Protein AF-A0A966V503-F1 (afdb_monomer)

Solvent-accessible surface area (backbone atoms only — not comparable to full-atom values): 12605 Å² total; per-residue (Å²): 132,83,76,33,37,34,38,37,35,73,57,59,78,56,79,38,62,68,48,94,56,46,32,39,33,16,57,47,32,61,77,52,94,54,28,43,50,24,79,56,56,31,46,65,47,45,53,54,46,38,50,76,70,71,48,71,89,61,42,32,42,35,40,45,44,29,41,63,49,48,72,76,61,47,72,40,58,46,86,75,55,90,48,59,33,38,34,34,35,55,56,73,82,60,76,80,61,24,65,60,46,48,44,55,46,45,76,76,40,63,50,70,28,38,34,33,41,25,45,69,88,48,45,73,58,50,47,76,68,41,97,45,58,64,47,67,50,77,59,77,75,48,52,57,46,70,32,80,50,46,96,77,36,44,87,30,42,34,32,81,56,83,65,52,91,93,31,61,70,53,35,54,51,53,51,51,52,60,72,65,60,84,56,58,71,46,79,44,73,67,94,44,67,58,57,42,12,51,54,32,11,44,28,52,34,60,56,83,76,62,68,96,78,35,58,51,70,66,65,53,32,30,50,42,0,66,23,86

Foldseek 3Di:
DDAAEEEEDADEDDPQQDDVRYAYEYCRYDDDDSYFHFNALEPVSVVVRCVVVVHDLHAEYEYEEFLVCCVVHNRDDLVPRPHAYEYEHEDQQDDPPRLVSVLVSCVHHPHQEYEYAWCPVCQVVSVVRHPHHYYYDHPPSTNQDEAAADPDADAFEEEEDDPDPVNVVVVVVLVVCVVVPPTHYYYYYDPDSNVLLVNLSRHAAYDDDDDPPIRDPSVVNSVRSVHD

Mean predicted aligned error: 5.18 Å

Secondary structure (DSSP, 8-state):
-PPPEEEE-SSSP-GGG--TTEEEEETTPPSBTTEEE-SS-BHHHHHHHHHHTT-----EEEEEE-HHHHHHS--B-GGG--S-EEEEE---SSSS-HHHHHHHHHHHS--SEEEESS-GGGHHHHHHH-SS-EEE--STTS-PPP-PPPSS-EEEEEEES---TT-HHHHHHHHHHHHH-SS-EEEE--SSHHHHHHHHHTEEEE----STT---HHHHHHHHTT--

Sequence (228 aa):
MSAQAVLFHYGSFQPLWQQPGLIQCGPRLVAGEGSVPVAACTVEAIQQALIRQGHSAATVLIHYTDPFLIRAAPLRGLNRWRGPRLLVCGDLHHGPAPIDTLQAYLGQEFHDAVLLAFNPMLLGEVQRRLAVPVHCHPPGFFRYPRCQRQQQPARRLVHVGSLGPHHPGRRALVEALQQRGRIPFLHCTTESPEQAAEVYAANALVLNIPLNNDLNHRFYEAMAAGAP

Radius of gyration: 19.45 Å; Cα contacts (8 Å, |Δi|>4): 432; chains: 1; bounding box: 54×35×52 Å

Structure (mmCIF, N/CA/C/O backbone):
data_AF-A0A966V503-F1
#
_entry.id   AF-A0A966V503-F1
#
loop_
_atom_site.group_PDB
_atom_site.id
_atom_site.type_symbol
_atom_site.label_atom_id
_atom_site.label_alt_id
_atom_site.label_comp_id
_atom_site.label_asym_id
_atom_site.label_entity_id
_atom_site.label_seq_id
_atom_site.pdbx_PDB_ins_code
_atom_site.Cartn_x
_atom_site.Cartn_y
_atom_site.Cartn_z
_atom_site.occupancy
_atom_site.B_iso_or_equiv
_atom_site.auth_seq_id
_atom_site.auth_comp_id
_atom_site.auth_asym_id
_atom_site.auth_atom_id
_atom_site.pdbx_PDB_model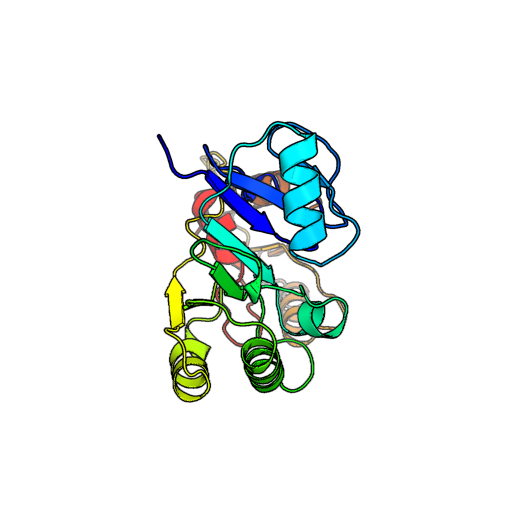_num
ATOM 1 N N . MET A 1 1 ? 29.392 -7.856 -0.154 1.00 50.03 1 MET A N 1
ATOM 2 C CA . MET A 1 1 ? 28.623 -6.681 -0.621 1.00 50.03 1 MET A CA 1
ATOM 3 C C . MET A 1 1 ? 27.178 -6.902 -0.212 1.00 50.03 1 MET A C 1
ATOM 5 O O . MET A 1 1 ? 26.668 -7.974 -0.516 1.00 50.03 1 MET A O 1
ATOM 9 N N . SER A 1 2 ? 26.545 -5.990 0.533 1.00 58.75 2 SER A N 1
ATOM 10 C CA . SER A 1 2 ? 25.111 -6.134 0.818 1.00 58.75 2 SER A CA 1
ATOM 11 C C . SER A 1 2 ? 24.329 -5.873 -0.466 1.00 58.75 2 SER A C 1
ATOM 13 O O . SER A 1 2 ? 24.639 -4.935 -1.199 1.00 58.75 2 SER A O 1
ATOM 15 N N . ALA A 1 3 ? 23.346 -6.719 -0.763 1.00 63.62 3 ALA A N 1
ATOM 16 C CA . ALA A 1 3 ? 22.428 -6.484 -1.869 1.00 63.62 3 ALA A CA 1
ATOM 17 C C . ALA A 1 3 ? 21.723 -5.133 -1.667 1.00 63.62 3 ALA A C 1
ATOM 19 O O . ALA A 1 3 ? 21.229 -4.855 -0.574 1.00 63.62 3 ALA A O 1
ATOM 20 N N . GLN A 1 4 ? 21.700 -4.301 -2.706 1.00 86.12 4 GLN A N 1
ATOM 21 C CA . GLN A 1 4 ? 20.973 -3.036 -2.704 1.00 86.12 4 GLN A CA 1
ATOM 22 C C . GLN A 1 4 ? 19.619 -3.261 -3.375 1.00 86.12 4 GLN A C 1
ATOM 24 O O . GLN A 1 4 ? 19.557 -3.688 -4.533 1.00 86.12 4 GLN A O 1
ATOM 29 N N . ALA A 1 5 ? 18.544 -3.012 -2.632 1.00 91.50 5 ALA A N 1
ATOM 30 C CA . ALA A 1 5 ? 17.181 -3.145 -3.123 1.00 91.50 5 ALA A CA 1
ATOM 31 C C . ALA A 1 5 ? 16.661 -1.786 -3.597 1.00 91.50 5 ALA A C 1
ATOM 33 O O . ALA A 1 5 ? 16.944 -0.751 -2.993 1.00 91.50 5 ALA A O 1
ATOM 34 N N . VAL A 1 6 ? 15.881 -1.793 -4.674 1.00 94.06 6 VAL A N 1
ATOM 35 C CA . VAL A 1 6 ? 15.206 -0.607 -5.207 1.00 94.06 6 VAL A CA 1
ATOM 36 C C . VAL A 1 6 ? 13.710 -0.793 -5.057 1.00 94.06 6 VAL A C 1
ATOM 38 O O . VAL A 1 6 ? 13.152 -1.738 -5.601 1.00 94.06 6 VAL A O 1
ATOM 41 N N . LEU A 1 7 ? 13.060 0.116 -4.342 1.00 94.00 7 LEU A N 1
ATOM 42 C CA . LEU A 1 7 ? 11.616 0.189 -4.196 1.00 94.00 7 LEU A CA 1
ATOM 43 C C . LEU A 1 7 ? 11.053 1.226 -5.163 1.00 94.00 7 LEU A C 1
ATOM 45 O O . LEU A 1 7 ? 11.186 2.422 -4.926 1.00 94.00 7 LEU A O 1
ATOM 49 N N . PHE A 1 8 ? 10.401 0.779 -6.231 1.00 95.12 8 PHE A N 1
ATOM 50 C CA . PHE A 1 8 ? 9.648 1.657 -7.118 1.00 95.12 8 PHE A CA 1
ATOM 51 C C . PHE A 1 8 ? 8.204 1.823 -6.637 1.00 95.12 8 PHE A C 1
ATOM 53 O O . PHE A 1 8 ? 7.514 0.826 -6.406 1.00 95.12 8 PHE A O 1
ATOM 60 N N . HIS A 1 9 ? 7.738 3.067 -6.525 1.00 93.50 9 HIS A N 1
ATOM 61 C CA . HIS A 1 9 ? 6.370 3.394 -6.128 1.00 93.50 9 HIS A CA 1
ATOM 62 C C . HIS A 1 9 ? 5.898 4.757 -6.640 1.00 93.50 9 HIS A C 1
ATOM 64 O O . HIS A 1 9 ? 6.683 5.587 -7.080 1.00 93.50 9 HIS A O 1
ATOM 70 N N . TYR A 1 10 ? 4.591 5.009 -6.535 1.00 90.94 10 TYR A N 1
ATOM 71 C CA . TYR A 1 10 ? 3.930 6.170 -7.149 1.00 90.94 10 TYR A CA 1
ATOM 72 C C . TYR A 1 10 ? 3.605 7.301 -6.164 1.00 90.94 10 TYR A C 1
ATOM 74 O O . TYR A 1 10 ? 3.254 8.405 -6.579 1.00 90.94 10 TYR A O 1
ATOM 82 N N . GLY A 1 11 ? 3.690 7.025 -4.860 1.00 83.44 11 GLY A N 1
ATOM 83 C CA . GLY A 1 11 ? 3.477 8.011 -3.800 1.00 83.44 11 GLY A CA 1
ATOM 84 C C . GLY A 1 11 ? 4.617 9.024 -3.662 1.00 83.44 11 GLY A C 1
ATOM 85 O O . GLY A 1 11 ? 5.680 8.877 -4.264 1.00 83.44 11 GLY A O 1
ATOM 86 N N . SER A 1 12 ? 4.396 10.042 -2.828 1.00 77.19 12 SER A N 1
ATOM 87 C CA . SER A 1 12 ? 5.487 10.863 -2.293 1.00 77.19 12 SER A CA 1
ATOM 88 C C . SER A 1 12 ? 6.434 10.004 -1.459 1.00 77.19 12 SER A C 1
ATOM 90 O O . SER A 1 12 ? 6.073 8.892 -1.068 1.00 77.19 12 SER A O 1
ATOM 92 N N . PHE A 1 13 ? 7.612 10.540 -1.145 1.00 69.81 13 PHE A N 1
ATOM 93 C CA . PHE A 1 13 ? 8.562 9.883 -0.253 1.00 69.81 13 PHE A CA 1
ATOM 94 C C . PHE A 1 13 ? 7.871 9.439 1.040 1.00 69.81 13 PHE A C 1
ATOM 96 O O . PHE A 1 13 ? 7.182 10.241 1.674 1.00 69.81 13 PHE A O 1
ATOM 103 N N . GLN A 1 14 ? 8.023 8.163 1.396 1.00 71.50 14 GLN A N 1
ATOM 104 C CA . GLN A 1 14 ? 7.408 7.586 2.588 1.00 71.50 14 GLN A CA 1
ATOM 105 C C . GLN A 1 14 ? 8.505 7.283 3.615 1.00 71.50 14 GLN A C 1
ATOM 107 O O . GLN A 1 14 ? 9.260 6.320 3.439 1.00 71.50 14 GLN A O 1
ATOM 112 N N . PRO A 1 15 ? 8.600 8.055 4.716 1.00 64.75 15 PRO A N 1
ATOM 113 C CA . PRO A 1 15 ? 9.535 7.767 5.807 1.00 64.75 15 PRO A CA 1
ATOM 114 C C . PRO A 1 15 ? 9.356 6.355 6.376 1.00 64.75 15 PRO A C 1
ATOM 116 O O . PRO A 1 15 ? 10.327 5.699 6.749 1.00 64.75 15 PRO A O 1
ATOM 119 N N . LEU A 1 16 ? 8.118 5.848 6.345 1.00 69.56 16 LEU A N 1
ATOM 120 C CA . LEU A 1 16 ? 7.766 4.490 6.757 1.00 69.56 16 LEU A CA 1
ATOM 121 C C . LEU A 1 16 ? 8.517 3.408 5.973 1.00 69.56 16 LEU A C 1
ATOM 123 O O . LEU A 1 16 ? 8.562 2.268 6.419 1.00 69.56 16 LEU A O 1
ATOM 127 N N . TRP A 1 17 ? 9.051 3.710 4.791 1.00 76.56 17 TRP A N 1
ATOM 128 C CA . TRP A 1 17 ? 9.672 2.717 3.912 1.00 76.56 17 TRP A CA 1
ATOM 129 C C . TRP A 1 17 ? 11.194 2.778 3.967 1.00 76.56 17 TRP A C 1
ATOM 131 O O . TRP A 1 17 ? 11.858 2.062 3.231 1.00 76.56 17 TRP A O 1
ATOM 141 N N . GLN A 1 18 ? 11.774 3.622 4.823 1.00 77.88 18 GLN A N 1
ATOM 142 C CA . GLN A 1 18 ? 13.222 3.699 4.963 1.00 77.88 18 GLN A CA 1
ATOM 143 C C . GLN A 1 18 ? 13.777 2.470 5.682 1.00 77.88 18 GLN A C 1
ATOM 145 O O . GLN A 1 18 ? 13.443 2.198 6.839 1.00 77.88 18 GLN A O 1
ATOM 150 N N . GLN A 1 19 ? 14.691 1.777 5.009 1.00 79.44 19 GLN A N 1
ATOM 151 C CA . GLN A 1 19 ? 15.506 0.718 5.590 1.00 79.44 19 GLN A CA 1
ATOM 152 C C . GLN A 1 19 ? 16.948 0.823 5.082 1.00 79.44 19 GLN A C 1
ATOM 154 O O . GLN A 1 19 ? 17.158 1.246 3.941 1.00 79.44 19 GLN A O 1
ATOM 159 N N . PRO A 1 20 ? 17.951 0.422 5.886 1.00 82.44 20 PRO A N 1
ATOM 160 C CA . PRO A 1 20 ? 19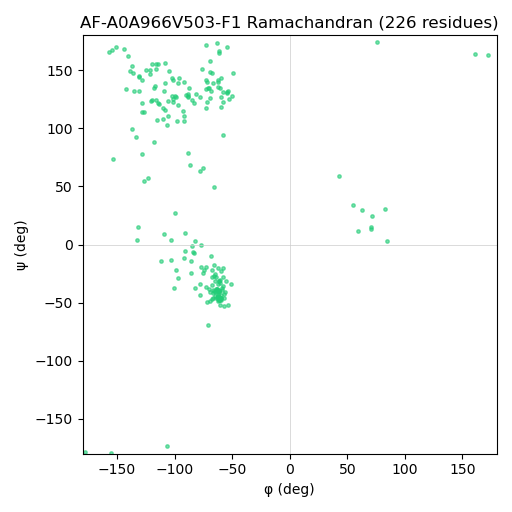.329 0.339 5.415 1.00 82.44 20 PRO A CA 1
ATOM 161 C C . PRO A 1 20 ? 19.434 -0.507 4.137 1.00 82.44 20 PRO A C 1
ATOM 163 O O . PRO A 1 20 ? 18.993 -1.653 4.108 1.00 82.44 20 PRO A O 1
ATOM 166 N N . GLY A 1 21 ? 20.018 0.062 3.079 1.00 85.38 21 GLY A N 1
ATOM 167 C CA . GLY A 1 21 ? 20.202 -0.621 1.792 1.00 85.38 21 GLY A CA 1
ATOM 168 C C . GLY A 1 21 ? 19.008 -0.569 0.828 1.00 85.38 21 GLY A C 1
ATOM 169 O O . GLY A 1 21 ? 19.100 -1.151 -0.255 1.00 85.38 21 GLY A O 1
ATOM 170 N N . LEU A 1 22 ? 17.925 0.135 1.178 1.00 88.81 22 LEU A N 1
ATOM 171 C CA . LEU A 1 22 ? 16.765 0.345 0.311 1.00 88.81 22 LEU A CA 1
ATOM 172 C C . LEU A 1 22 ? 16.794 1.741 -0.326 1.00 88.81 22 LEU A C 1
ATOM 174 O O . LEU A 1 22 ? 16.800 2.749 0.378 1.00 88.81 22 LEU A O 1
ATOM 178 N N . ILE A 1 23 ? 16.769 1.798 -1.656 1.00 91.75 23 ILE A N 1
ATOM 179 C CA . ILE A 1 23 ? 16.601 3.040 -2.421 1.00 91.75 23 IL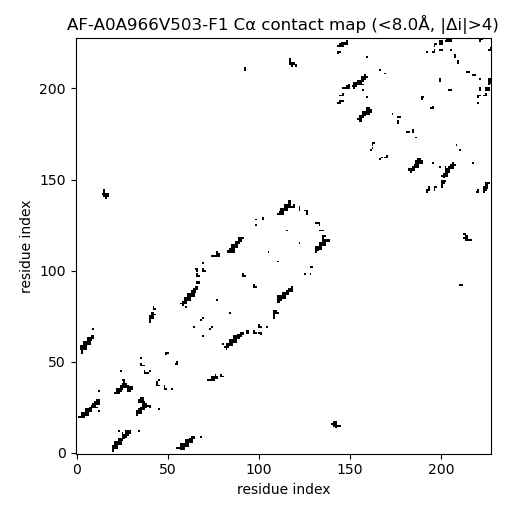E A CA 1
ATOM 180 C C . ILE A 1 23 ? 15.142 3.152 -2.861 1.00 91.75 23 ILE A C 1
ATOM 182 O O . ILE A 1 23 ? 14.628 2.244 -3.507 1.00 91.75 23 ILE A O 1
ATOM 186 N N . GLN A 1 24 ? 14.486 4.274 -2.584 1.00 92.81 24 GLN A N 1
ATOM 187 C CA . GLN A 1 24 ? 13.156 4.582 -3.107 1.00 92.81 24 GLN A CA 1
ATOM 188 C C . GLN A 1 24 ? 13.269 5.264 -4.476 1.00 92.81 24 GLN A C 1
ATOM 190 O O . GLN A 1 24 ? 14.080 6.168 -4.668 1.00 92.81 24 GLN A O 1
ATOM 195 N N . CYS A 1 25 ? 12.460 4.828 -5.438 1.00 94.25 25 CYS A N 1
ATOM 196 C CA . CYS A 1 25 ? 12.355 5.382 -6.784 1.00 94.25 25 CYS A CA 1
ATOM 197 C C . CYS A 1 25 ? 10.891 5.691 -7.112 1.00 94.25 25 CYS A C 1
ATOM 199 O O . CYS A 1 25 ? 10.005 4.905 -6.783 1.00 94.25 25 CYS A O 1
ATOM 201 N N . GLY A 1 26 ? 10.616 6.796 -7.806 1.00 95.19 26 GLY A N 1
ATOM 202 C CA . GLY A 1 26 ? 9.236 7.101 -8.181 1.00 95.19 26 GLY A CA 1
ATOM 203 C C . GLY A 1 26 ? 9.013 8.470 -8.816 1.00 95.19 26 GLY A C 1
ATOM 204 O O . GLY A 1 26 ? 9.854 9.362 -8.677 1.00 95.19 26 GLY A O 1
ATOM 205 N N . PRO A 1 27 ? 7.864 8.674 -9.484 1.00 94.31 27 PRO A N 1
ATOM 206 C CA . PRO A 1 27 ? 7.557 9.906 -10.210 1.00 94.31 27 PRO A CA 1
ATOM 207 C C . PRO A 1 27 ? 7.235 11.099 -9.310 1.00 94.31 27 PRO A C 1
ATOM 209 O O . PRO A 1 27 ? 7.318 12.236 -9.763 1.00 94.31 27 PRO A O 1
ATOM 212 N N . ARG A 1 28 ? 6.867 10.861 -8.046 1.00 93.56 28 ARG A N 1
ATOM 213 C CA . ARG A 1 28 ? 6.529 11.912 -7.069 1.00 93.56 28 ARG A CA 1
ATOM 214 C C . ARG A 1 28 ? 7.574 12.072 -5.966 1.00 93.56 28 ARG A C 1
ATOM 216 O O . ARG A 1 28 ? 7.322 12.761 -4.979 1.00 93.56 28 ARG A O 1
ATOM 223 N N . LEU A 1 29 ? 8.719 11.409 -6.103 1.00 91.50 29 LEU A N 1
ATOM 224 C CA . LEU A 1 29 ? 9.814 11.557 -5.156 1.00 91.50 29 LEU A CA 1
ATOM 225 C C . LEU A 1 29 ? 10.553 12.876 -5.376 1.00 91.50 29 LEU A C 1
ATOM 227 O O . LEU A 1 29 ? 10.637 13.383 -6.492 1.00 91.50 29 LEU A O 1
ATOM 231 N N . VAL A 1 30 ? 11.117 13.402 -4.293 1.00 90.25 30 VAL A N 1
ATOM 232 C CA . VAL A 1 30 ? 12.084 14.503 -4.322 1.00 90.25 30 VAL A CA 1
ATOM 233 C C . VAL A 1 30 ? 13.472 13.900 -4.129 1.00 90.25 30 VAL A C 1
ATOM 235 O O . VAL A 1 30 ? 13.621 12.925 -3.391 1.00 90.25 30 VAL A O 1
ATOM 238 N N . ALA A 1 31 ? 14.479 14.442 -4.814 1.00 89.50 31 ALA A N 1
ATOM 239 C CA . ALA A 1 31 ? 15.855 13.972 -4.678 1.00 89.50 31 ALA A CA 1
ATOM 240 C C . ALA A 1 31 ? 16.352 14.125 -3.232 1.00 89.50 31 ALA A C 1
ATOM 242 O O . ALA A 1 31 ? 16.157 15.169 -2.611 1.00 89.50 31 ALA A O 1
ATOM 243 N N . GLY A 1 32 ? 17.002 13.087 -2.713 1.00 85.94 32 GLY A N 1
ATOM 244 C CA . GLY A 1 32 ? 17.548 13.064 -1.360 1.00 85.94 32 GLY A CA 1
ATOM 245 C C . GLY A 1 32 ? 18.289 11.763 -1.078 1.00 85.94 32 GLY A C 1
ATOM 246 O O . GLY A 1 32 ? 18.379 10.888 -1.939 1.00 85.94 32 GLY A O 1
ATOM 247 N N . GLU A 1 33 ? 18.811 11.618 0.137 1.00 84.62 33 GLU A N 1
ATOM 248 C CA . GLU A 1 33 ? 19.481 10.385 0.549 1.00 84.62 33 GLU A CA 1
ATOM 249 C C . GLU A 1 33 ? 18.513 9.192 0.464 1.00 84.62 33 GLU A C 1
ATOM 251 O O . GLU A 1 33 ? 17.454 9.179 1.093 1.00 84.62 33 GLU A O 1
ATOM 256 N N . GLY A 1 34 ? 18.845 8.207 -0.377 1.00 86.19 34 GLY A N 1
ATOM 257 C CA . GLY A 1 34 ? 17.994 7.038 -0.621 1.00 86.19 34 GLY A CA 1
ATOM 258 C C . GLY A 1 34 ? 16.707 7.326 -1.407 1.00 86.19 34 GLY A C 1
ATOM 259 O O . GLY A 1 34 ? 15.832 6.463 -1.437 1.00 86.19 34 GLY A O 1
ATOM 260 N N . SER A 1 35 ? 16.574 8.499 -2.039 1.00 91.31 35 SER A N 1
ATOM 261 C CA . SER A 1 35 ? 15.391 8.906 -2.809 1.00 91.31 35 SER A CA 1
ATOM 262 C C . SER A 1 35 ? 15.767 9.385 -4.212 1.00 91.31 35 SER A C 1
ATOM 264 O O . SER A 1 35 ? 16.394 10.431 -4.400 1.00 91.31 35 SER A O 1
ATOM 266 N N . VAL A 1 36 ? 15.332 8.628 -5.217 1.00 93.62 36 VAL A N 1
ATOM 267 C CA . VAL A 1 36 ? 15.673 8.830 -6.625 1.00 93.62 36 VAL A CA 1
ATOM 268 C C . VAL A 1 36 ? 14.406 9.184 -7.416 1.00 93.62 36 VAL A C 1
ATOM 270 O O . VAL A 1 36 ? 13.570 8.314 -7.670 1.00 93.62 36 VAL A O 1
ATOM 273 N N . PRO A 1 37 ? 14.217 10.445 -7.844 1.00 95.38 37 PRO A N 1
ATOM 274 C CA . PRO A 1 37 ? 13.076 10.812 -8.674 1.00 95.38 37 PRO A CA 1
ATOM 275 C C . PRO A 1 37 ? 13.179 10.186 -10.067 1.00 95.38 37 PRO A C 1
ATOM 277 O O . PRO A 1 37 ? 14.208 10.286 -10.741 1.00 95.38 37 PRO A O 1
ATOM 280 N N . VAL A 1 38 ? 12.086 9.571 -10.520 1.00 95.25 38 VAL A N 1
ATOM 281 C CA . VAL A 1 38 ? 11.982 8.934 -11.839 1.00 95.25 38 VAL A CA 1
ATOM 282 C C . VAL A 1 38 ? 10.637 9.287 -12.469 1.00 95.25 38 VAL A C 1
ATOM 284 O O . VAL A 1 38 ? 9.621 8.679 -12.151 1.00 95.25 38 VAL A O 1
ATOM 287 N N . ALA A 1 39 ? 10.623 10.265 -13.378 1.00 92.25 39 ALA A N 1
ATOM 288 C CA . ALA A 1 39 ? 9.384 10.761 -13.988 1.00 92.25 39 ALA A CA 1
ATOM 289 C C . ALA A 1 39 ? 8.677 9.717 -14.875 1.00 92.25 39 ALA A C 1
ATOM 291 O O . ALA A 1 39 ? 7.454 9.602 -14.851 1.00 92.25 39 ALA A O 1
ATOM 292 N N . ALA A 1 40 ? 9.441 8.946 -15.655 1.00 95.62 40 ALA A N 1
ATOM 293 C CA . ALA A 1 40 ? 8.898 7.909 -16.526 1.00 95.62 40 ALA A CA 1
ATOM 294 C C . ALA A 1 40 ? 8.813 6.565 -15.791 1.00 95.62 40 ALA A C 1
ATOM 296 O O . ALA A 1 40 ? 9.814 6.074 -15.273 1.00 95.62 40 ALA A O 1
ATOM 297 N N . CYS A 1 41 ? 7.644 5.922 -15.813 1.00 96.50 41 CYS A N 1
ATOM 298 C CA . CYS A 1 41 ? 7.423 4.610 -15.195 1.00 96.50 41 CYS A CA 1
ATOM 299 C C . CYS A 1 41 ? 8.000 3.482 -16.071 1.00 96.50 41 CYS A C 1
ATOM 301 O O . CYS A 1 41 ? 7.277 2.644 -16.605 1.00 96.50 41 CYS A O 1
ATOM 303 N N . THR A 1 42 ? 9.322 3.475 -16.262 1.00 97.50 42 THR A N 1
ATOM 304 C CA . THR A 1 42 ? 10.041 2.452 -17.035 1.00 97.50 42 THR A CA 1
ATOM 305 C C . THR A 1 42 ? 11.305 2.006 -16.311 1.00 97.50 42 THR A C 1
ATOM 307 O O . THR A 1 42 ? 11.970 2.807 -15.654 1.00 97.50 42 THR A O 1
ATOM 310 N N . VAL A 1 43 ? 11.681 0.737 -16.475 1.00 96.81 43 VAL A N 1
ATOM 311 C CA . VAL A 1 43 ? 12.932 0.199 -15.916 1.00 96.81 43 VAL A CA 1
ATOM 312 C C . VAL A 1 43 ? 14.165 0.941 -16.421 1.00 96.81 43 VAL A C 1
ATOM 314 O O . VAL A 1 43 ? 15.088 1.184 -15.650 1.00 96.81 43 VAL A O 1
ATOM 317 N N . GLU A 1 44 ? 14.174 1.343 -17.690 1.00 96.12 44 GLU A N 1
ATOM 318 C CA . GLU A 1 44 ? 15.281 2.106 -18.266 1.00 96.12 44 GLU A CA 1
ATOM 319 C C . GLU A 1 44 ? 15.478 3.443 -17.541 1.00 96.12 44 GLU A C 1
ATOM 321 O O . GLU A 1 44 ? 16.595 3.771 -17.143 1.00 96.12 44 GLU A O 1
ATOM 326 N N . ALA A 1 45 ? 14.393 4.183 -17.295 1.00 96.69 45 ALA A N 1
ATOM 327 C CA . ALA A 1 45 ? 14.464 5.444 -16.567 1.00 96.69 45 ALA A CA 1
ATOM 328 C C . ALA A 1 45 ? 14.952 5.248 -15.122 1.00 96.69 45 ALA A C 1
ATOM 330 O O . ALA A 1 45 ? 15.753 6.053 -14.642 1.00 96.69 45 ALA A O 1
ATOM 331 N N . ILE A 1 46 ? 14.524 4.168 -14.453 1.00 95.81 46 ILE A N 1
ATOM 332 C CA . ILE A 1 46 ? 15.006 3.800 -13.112 1.00 95.81 46 ILE A CA 1
ATOM 333 C C . ILE A 1 46 ? 16.517 3.544 -13.146 1.00 95.81 46 ILE A C 1
ATOM 335 O O . ILE A 1 46 ? 17.262 4.157 -12.387 1.00 95.81 46 ILE A O 1
ATOM 339 N N . GLN A 1 47 ? 16.992 2.686 -14.054 1.00 94.38 47 GLN A N 1
ATOM 340 C CA . GLN A 1 47 ? 18.412 2.339 -14.175 1.00 94.38 47 GLN A CA 1
ATOM 341 C C . GLN A 1 47 ? 19.278 3.568 -14.465 1.00 94.38 47 GLN A C 1
ATOM 343 O O . GLN A 1 47 ? 20.291 3.783 -13.801 1.00 94.38 47 GLN A O 1
ATOM 348 N N . GLN A 1 48 ? 18.861 4.414 -15.409 1.00 94.12 48 GLN A N 1
ATOM 349 C CA . GLN A 1 48 ? 19.575 5.649 -15.724 1.00 94.12 48 GLN A CA 1
ATOM 350 C C . GLN A 1 48 ? 19.617 6.610 -14.527 1.00 94.12 48 GLN A C 1
ATOM 352 O O . GLN A 1 48 ? 20.642 7.249 -14.291 1.00 94.12 48 GLN A O 1
ATOM 357 N N . ALA A 1 49 ? 18.525 6.726 -13.765 1.00 94.31 49 ALA A N 1
ATOM 358 C CA . ALA A 1 49 ? 18.482 7.582 -12.584 1.00 94.31 49 ALA A CA 1
ATOM 359 C C . ALA A 1 49 ? 19.402 7.073 -11.464 1.00 94.31 49 ALA A C 1
ATOM 361 O O . ALA A 1 49 ? 20.128 7.873 -10.878 1.00 94.31 49 ALA A O 1
ATOM 362 N N . LEU A 1 50 ? 19.436 5.757 -11.230 1.00 92.38 50 LEU A N 1
ATOM 363 C CA . LEU A 1 50 ? 20.346 5.125 -10.270 1.00 92.38 50 LEU A CA 1
ATOM 364 C C . LEU A 1 50 ? 21.816 5.370 -10.637 1.00 92.38 50 LEU A C 1
ATOM 366 O O . LEU A 1 50 ? 22.588 5.814 -9.788 1.00 92.38 50 LEU A O 1
ATOM 370 N N . ILE A 1 51 ? 22.181 5.164 -11.909 1.00 91.38 51 ILE A N 1
ATOM 371 C CA . ILE A 1 51 ? 23.544 5.401 -12.413 1.00 91.38 51 ILE A CA 1
ATOM 372 C C . ILE A 1 51 ? 23.950 6.866 -12.218 1.00 91.38 51 ILE A C 1
ATOM 374 O O . ILE A 1 51 ? 25.042 7.140 -11.725 1.00 91.38 51 ILE A O 1
ATOM 378 N N . ARG A 1 52 ? 23.068 7.820 -12.557 1.00 91.62 52 ARG A N 1
ATOM 379 C CA . ARG A 1 52 ? 23.345 9.258 -12.385 1.00 91.62 52 ARG A CA 1
ATOM 380 C C . ARG A 1 52 ? 23.600 9.652 -10.930 1.00 91.62 52 ARG A C 1
ATOM 382 O O . ARG A 1 52 ? 24.353 10.590 -10.698 1.00 91.62 52 ARG A O 1
ATOM 389 N N . GLN A 1 53 ? 22.988 8.960 -9.972 1.00 89.69 53 GLN A N 1
ATOM 390 C CA . GLN A 1 53 ? 23.189 9.204 -8.540 1.00 89.69 53 GLN A CA 1
ATOM 391 C C . GLN A 1 53 ? 24.326 8.366 -7.932 1.00 89.69 53 GLN A C 1
ATOM 393 O O . GLN A 1 53 ? 24.492 8.339 -6.716 1.00 89.69 53 GLN A O 1
ATOM 398 N N . GLY A 1 54 ? 25.124 7.683 -8.761 1.00 88.44 54 GLY A N 1
ATOM 399 C CA . GLY A 1 54 ? 26.268 6.897 -8.299 1.00 88.44 54 GLY A CA 1
ATOM 400 C C . GLY A 1 54 ? 25.880 5.626 -7.542 1.00 88.44 54 GLY A C 1
ATOM 401 O O . GLY A 1 54 ? 26.722 5.033 -6.868 1.00 88.44 54 GLY A O 1
ATOM 402 N N . HIS A 1 55 ? 24.623 5.185 -7.639 1.00 86.75 55 HIS A N 1
ATOM 403 C CA . HIS A 1 55 ? 24.220 3.905 -7.079 1.00 86.75 55 HIS A CA 1
ATOM 404 C C . HIS A 1 55 ? 24.789 2.768 -7.931 1.00 86.75 55 HIS A C 1
ATOM 406 O O . HIS A 1 55 ? 24.723 2.786 -9.162 1.00 86.75 55 HIS A O 1
ATOM 412 N N . SER A 1 56 ? 25.365 1.770 -7.257 1.00 73.56 56 SER A N 1
ATOM 413 C CA . SER A 1 56 ? 25.856 0.549 -7.898 1.00 73.56 56 SER A CA 1
ATOM 414 C C . SER A 1 56 ? 24.710 -0.243 -8.540 1.00 73.56 56 SER A C 1
ATOM 416 O O . SER A 1 56 ? 23.540 0.104 -8.375 1.00 73.56 56 SER A O 1
ATOM 418 N N . ALA A 1 57 ? 25.035 -1.315 -9.269 1.00 67.31 57 ALA A N 1
ATOM 419 C CA . ALA A 1 57 ? 24.038 -2.195 -9.871 1.00 67.31 57 ALA A CA 1
ATOM 420 C C . ALA A 1 57 ? 23.108 -2.776 -8.790 1.00 67.31 57 ALA A C 1
ATOM 422 O O . ALA A 1 57 ? 23.420 -3.784 -8.157 1.00 67.31 57 ALA A O 1
ATOM 423 N N . ALA A 1 58 ? 21.970 -2.114 -8.573 1.00 69.44 58 ALA A N 1
ATOM 424 C CA . ALA A 1 58 ? 20.911 -2.593 -7.708 1.00 69.44 58 ALA A CA 1
ATOM 425 C C . ALA A 1 58 ? 20.520 -4.007 -8.133 1.00 69.44 58 ALA A C 1
ATOM 427 O O . ALA A 1 58 ? 20.333 -4.291 -9.319 1.00 69.44 58 ALA A O 1
ATOM 428 N N . THR A 1 59 ? 20.428 -4.904 -7.158 1.00 84.38 59 THR A N 1
ATOM 429 C CA . THR A 1 59 ? 20.302 -6.334 -7.435 1.00 84.38 59 THR A CA 1
ATOM 430 C C . THR A 1 59 ? 18.867 -6.811 -7.343 1.00 84.38 59 THR A C 1
ATOM 432 O O . THR A 1 59 ? 18.545 -7.815 -7.960 1.00 84.38 59 THR A O 1
ATOM 435 N N . VAL A 1 60 ? 17.987 -6.103 -6.631 1.00 93.25 60 VAL A N 1
ATOM 436 C CA . VAL A 1 60 ? 16.580 -6.490 -6.452 1.00 93.25 60 VAL A CA 1
ATOM 437 C C . VAL A 1 60 ? 15.672 -5.301 -6.743 1.00 93.25 60 VAL A C 1
ATOM 439 O O . VAL A 1 60 ? 15.897 -4.211 -6.220 1.00 93.25 60 VAL A O 1
ATOM 442 N N . LEU A 1 61 ? 14.633 -5.522 -7.550 1.00 95.62 61 LEU A N 1
ATOM 443 C CA . LEU A 1 61 ? 13.548 -4.569 -7.766 1.00 95.62 61 LEU A CA 1
ATOM 444 C C . LEU A 1 61 ? 12.328 -4.991 -6.951 1.00 95.62 61 LEU A C 1
ATOM 446 O O . LEU A 1 61 ? 11.821 -6.100 -7.095 1.00 95.62 61 LEU A O 1
ATOM 450 N N . ILE A 1 62 ? 11.829 -4.079 -6.134 1.00 94.94 62 ILE A N 1
ATOM 451 C CA . ILE A 1 62 ? 10.560 -4.174 -5.428 1.00 94.94 62 ILE A CA 1
ATOM 452 C C . ILE A 1 62 ? 9.632 -3.152 -6.078 1.00 94.94 62 ILE A C 1
ATOM 454 O O . ILE A 1 62 ? 9.908 -1.958 -6.060 1.00 94.94 62 ILE A O 1
ATOM 458 N N . HIS A 1 63 ? 8.538 -3.602 -6.675 1.00 95.94 63 HIS A N 1
ATOM 459 C CA . HIS A 1 63 ? 7.548 -2.738 -7.308 1.00 95.94 63 HIS A CA 1
ATOM 460 C C . HIS A 1 63 ? 6.297 -2.695 -6.436 1.00 95.94 63 HIS A C 1
ATOM 462 O O . HIS A 1 63 ? 5.516 -3.643 -6.423 1.00 95.94 63 HIS A O 1
ATOM 468 N N . TYR A 1 64 ? 6.116 -1.602 -5.695 1.00 94.00 64 TYR A N 1
ATOM 469 C CA . TYR A 1 64 ? 4.947 -1.400 -4.846 1.00 94.00 64 TYR A CA 1
ATOM 470 C C . TYR A 1 64 ? 3.857 -0.648 -5.606 1.00 94.00 64 TYR A C 1
ATOM 472 O O . TYR A 1 64 ? 4.032 0.510 -5.996 1.00 94.00 64 TYR A O 1
ATOM 480 N N . THR A 1 65 ? 2.729 -1.316 -5.829 1.00 93.81 65 THR A N 1
ATOM 481 C CA . THR A 1 65 ? 1.631 -0.799 -6.649 1.00 93.81 65 THR A CA 1
ATOM 482 C C . THR A 1 65 ? 0.295 -1.431 -6.262 1.00 93.81 65 THR A C 1
ATOM 484 O O . THR A 1 65 ? 0.211 -2.261 -5.358 1.00 93.81 65 THR A O 1
ATOM 487 N N . ASP A 1 66 ? -0.759 -1.041 -6.963 1.00 93.19 66 ASP A N 1
ATOM 488 C CA . ASP A 1 66 ? -2.087 -1.636 -6.902 1.00 93.19 66 ASP A CA 1
ATOM 489 C C . ASP A 1 66 ? -2.725 -1.623 -8.310 1.00 93.19 66 ASP A C 1
ATOM 491 O O . ASP A 1 66 ? -2.212 -0.971 -9.228 1.00 93.19 66 ASP A O 1
ATOM 495 N N . PRO A 1 67 ? -3.840 -2.339 -8.538 1.00 93.88 67 PRO A N 1
ATOM 496 C CA . PRO A 1 67 ? -4.524 -2.358 -9.828 1.00 93.88 67 PRO A CA 1
ATOM 497 C C . PRO A 1 67 ? -4.986 -0.987 -10.330 1.00 93.88 67 PRO A C 1
ATOM 499 O O . PRO A 1 67 ? -5.109 -0.791 -11.539 1.00 93.88 67 PRO A O 1
ATOM 502 N N . PHE A 1 68 ? -5.268 -0.033 -9.441 1.00 91.75 68 PHE A N 1
ATOM 503 C CA . PHE A 1 68 ? -5.646 1.316 -9.849 1.00 91.75 68 PHE A CA 1
ATOM 504 C C . PHE A 1 68 ? -4.450 2.043 -10.477 1.00 91.75 68 PHE A C 1
ATOM 506 O O . PHE A 1 68 ? -4.564 2.555 -11.593 1.00 91.75 68 PHE A O 1
ATOM 513 N N . LEU A 1 69 ? -3.290 2.003 -9.822 1.00 92.56 69 LEU A N 1
ATOM 514 C CA . LEU A 1 69 ? -2.040 2.576 -10.315 1.00 92.56 69 LEU A CA 1
ATOM 515 C C . LEU A 1 69 ? -1.522 1.855 -11.560 1.00 92.56 69 LEU A C 1
ATOM 517 O O . LEU A 1 69 ? -1.094 2.516 -12.501 1.00 92.56 69 LEU A O 1
ATOM 521 N N . ILE A 1 70 ? -1.641 0.526 -11.626 1.00 95.12 70 ILE A N 1
ATOM 522 C CA . ILE A 1 70 ? -1.307 -0.260 -12.825 1.00 95.12 70 ILE A CA 1
ATOM 523 C C . ILE A 1 70 ? -2.098 0.223 -14.047 1.00 95.12 70 ILE A C 1
ATOM 525 O O . ILE A 1 70 ? -1.539 0.315 -15.138 1.00 95.12 70 ILE A O 1
ATOM 529 N N . ARG A 1 71 ? -3.389 0.544 -13.892 1.00 93.75 71 ARG A N 1
ATOM 530 C CA . ARG A 1 71 ? -4.208 1.066 -15.000 1.00 93.75 71 ARG A CA 1
ATOM 531 C C . ARG A 1 71 ? -3.810 2.483 -15.401 1.00 93.75 71 ARG A C 1
ATOM 533 O O . ARG A 1 71 ? -3.833 2.797 -16.586 1.00 93.75 71 ARG A O 1
ATOM 540 N N . ALA A 1 72 ? -3.471 3.327 -14.430 1.00 93.38 72 ALA A N 1
ATOM 541 C CA . ALA A 1 72 ? -3.154 4.730 -14.675 1.00 93.38 72 ALA A CA 1
ATOM 542 C C . ALA A 1 72 ? -1.738 4.940 -15.238 1.00 93.38 72 ALA A C 1
ATOM 544 O O . ALA A 1 72 ? -1.546 5.742 -16.149 1.00 93.38 72 ALA A O 1
ATOM 545 N N . ALA A 1 73 ? -0.745 4.244 -14.685 1.00 94.75 73 ALA A N 1
ATOM 546 C CA . ALA A 1 73 ? 0.670 4.430 -14.988 1.00 94.75 73 ALA A CA 1
ATOM 547 C C . ALA A 1 73 ? 1.461 3.130 -14.730 1.00 94.75 73 ALA A C 1
ATOM 549 O O . ALA A 1 73 ? 2.191 3.041 -13.750 1.00 94.75 73 ALA A O 1
ATOM 550 N N . PRO A 1 74 ? 1.340 2.097 -15.577 1.00 96.25 74 PRO A N 1
ATOM 551 C CA . PRO A 1 74 ? 2.049 0.837 -15.365 1.00 96.25 74 PRO A CA 1
ATOM 552 C C . PRO A 1 74 ? 3.568 1.010 -15.499 1.00 96.25 74 PRO A C 1
ATOM 554 O O . PRO A 1 74 ? 4.039 1.652 -16.439 1.00 96.25 74 PRO A O 1
ATOM 557 N N . LEU A 1 75 ? 4.342 0.363 -14.621 1.00 97.94 75 LEU A N 1
ATOM 558 C CA . LEU A 1 75 ? 5.788 0.217 -14.802 1.00 97.94 75 LEU A CA 1
ATOM 559 C C . LEU A 1 75 ? 6.071 -0.726 -15.981 1.00 97.94 75 LEU A C 1
ATOM 561 O O . LEU A 1 75 ? 5.565 -1.850 -16.001 1.00 97.94 75 LEU A O 1
ATOM 565 N N . ARG A 1 76 ? 6.873 -0.274 -16.950 1.00 98.00 76 ARG A N 1
ATOM 566 C CA . ARG A 1 76 ? 7.182 -1.017 -18.185 1.00 98.00 76 ARG A CA 1
ATOM 567 C C . ARG A 1 76 ? 8.646 -1.432 -18.316 1.00 98.00 76 ARG A C 1
ATOM 569 O O . ARG A 1 76 ? 9.547 -0.761 -17.804 1.00 98.00 76 ARG A O 1
ATOM 576 N N . GLY A 1 77 ? 8.886 -2.493 -19.085 1.00 97.56 77 GLY A N 1
ATOM 577 C CA . GLY A 1 77 ? 10.227 -2.949 -19.459 1.00 97.56 77 GLY A CA 1
ATOM 578 C C . GLY A 1 77 ? 10.911 -3.809 -18.396 1.00 97.56 77 GLY A C 1
ATOM 579 O O . GLY A 1 77 ? 12.139 -3.788 -18.289 1.00 97.56 77 GLY A O 1
ATOM 580 N N . LEU A 1 78 ? 10.147 -4.572 -17.608 1.00 96.56 78 LEU A N 1
ATOM 581 C CA . LEU A 1 78 ? 10.683 -5.425 -16.535 1.00 96.56 78 LEU A CA 1
ATOM 582 C C . LEU A 1 78 ? 11.629 -6.523 -17.016 1.00 96.56 78 LEU A C 1
ATOM 584 O O . LEU A 1 78 ? 12.451 -7.012 -16.241 1.00 96.56 78 LEU A O 1
ATOM 588 N N . ASN A 1 79 ? 11.569 -6.887 -18.294 1.00 94.88 79 ASN A N 1
ATOM 589 C CA . ASN A 1 79 ? 12.519 -7.802 -18.926 1.00 94.88 79 ASN A CA 1
ATOM 590 C C . ASN A 1 79 ? 13.956 -7.248 -19.003 1.00 94.88 79 ASN A C 1
ATOM 592 O O . ASN A 1 79 ? 14.892 -8.021 -19.198 1.00 94.88 79 ASN A O 1
ATOM 596 N N . ARG A 1 80 ? 14.151 -5.932 -18.846 1.00 94.62 80 ARG A N 1
ATOM 597 C CA . ARG A 1 80 ? 15.478 -5.291 -18.837 1.00 94.62 80 ARG A CA 1
ATOM 598 C C . ARG A 1 80 ? 16.140 -5.287 -17.460 1.00 94.62 80 ARG A C 1
ATOM 600 O O . ARG A 1 80 ? 17.340 -5.023 -17.363 1.00 94.62 80 ARG A O 1
ATOM 607 N N . TRP A 1 81 ? 15.389 -5.574 -16.399 1.00 95.12 81 TRP A N 1
ATOM 608 C CA . TRP A 1 81 ? 15.959 -5.723 -15.066 1.00 95.12 81 TRP A CA 1
ATOM 609 C C . TRP A 1 81 ? 16.619 -7.101 -14.941 1.00 95.12 81 TRP A C 1
ATOM 611 O O . TRP A 1 81 ? 16.003 -8.115 -15.258 1.00 95.12 81 TRP A O 1
ATOM 621 N N . ARG A 1 82 ? 17.889 -7.145 -14.522 1.00 91.12 82 ARG A N 1
ATOM 622 C CA . ARG A 1 82 ? 18.705 -8.377 -14.528 1.00 91.12 82 ARG A CA 1
ATOM 623 C C . ARG A 1 82 ? 18.652 -9.183 -13.229 1.00 91.12 82 ARG A C 1
ATOM 625 O O . ARG A 1 82 ? 19.135 -10.308 -13.217 1.00 91.12 82 ARG A O 1
ATOM 632 N N . GLY A 1 83 ? 18.102 -8.619 -12.157 1.00 92.94 83 GLY A N 1
ATOM 633 C CA . GLY A 1 83 ? 17.972 -9.290 -10.863 1.00 92.94 83 GLY A CA 1
ATOM 634 C C . GLY A 1 83 ? 16.537 -9.715 -10.531 1.00 92.94 83 GLY A C 1
ATOM 635 O O . GLY A 1 83 ? 15.648 -9.554 -11.369 1.00 92.94 83 GLY A O 1
ATOM 636 N N . PRO A 1 84 ? 16.288 -10.225 -9.311 1.00 95.62 84 PRO A N 1
ATOM 637 C CA . PRO A 1 84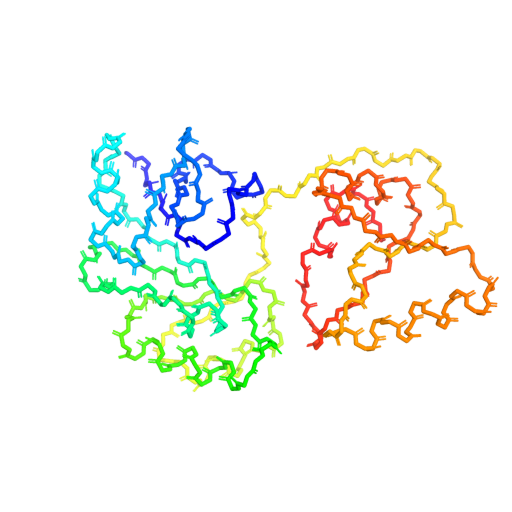 ? 14.940 -10.546 -8.856 1.00 95.62 84 PRO A CA 1
ATOM 638 C C . PRO A 1 84 ? 14.007 -9.329 -8.853 1.00 95.62 84 PRO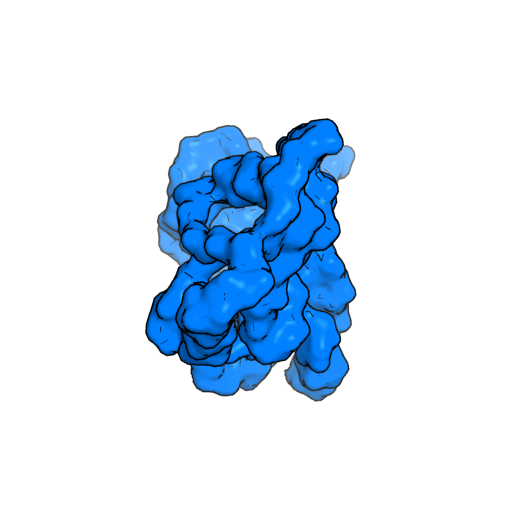 A C 1
ATOM 640 O O . PRO A 1 84 ? 14.416 -8.211 -8.523 1.00 95.62 84 PRO A O 1
ATOM 643 N N . ARG A 1 85 ? 12.740 -9.566 -9.194 1.00 96.75 85 ARG A N 1
ATOM 644 C CA . ARG A 1 85 ? 11.646 -8.595 -9.264 1.00 96.75 85 ARG A CA 1
ATOM 645 C C . ARG A 1 85 ? 10.481 -9.099 -8.426 1.00 96.75 85 ARG A C 1
ATOM 647 O O . ARG A 1 85 ? 9.842 -10.092 -8.768 1.00 96.75 85 ARG A O 1
ATOM 654 N N . LEU A 1 86 ? 10.178 -8.389 -7.352 1.00 95.88 86 LEU A N 1
ATOM 655 C CA . LEU A 1 86 ? 9.032 -8.654 -6.495 1.00 95.88 86 LEU A CA 1
ATOM 656 C C . LEU A 1 86 ? 7.956 -7.602 -6.754 1.00 95.88 86 LEU A C 1
ATOM 658 O O . LEU A 1 86 ? 8.217 -6.411 -6.589 1.00 95.88 86 LEU A O 1
ATOM 662 N N . LEU A 1 87 ? 6.743 -8.024 -7.112 1.00 96.50 87 LEU A N 1
ATOM 663 C CA . LEU A 1 87 ? 5.582 -7.135 -7.074 1.00 96.50 87 LEU A CA 1
ATOM 664 C C . LEU A 1 87 ? 5.007 -7.149 -5.662 1.00 96.50 87 LEU A C 1
ATOM 666 O O . LEU A 1 87 ? 4.645 -8.208 -5.160 1.00 96.50 87 LEU A O 1
ATOM 670 N N . VAL A 1 88 ? 4.873 -5.987 -5.035 1.00 94.12 88 VAL A N 1
ATOM 671 C CA . VAL A 1 88 ? 4.143 -5.828 -3.777 1.00 94.12 88 VAL A CA 1
ATOM 672 C C . VAL A 1 88 ? 2.816 -5.146 -4.084 1.00 94.12 88 VAL A C 1
ATOM 674 O O . VAL A 1 88 ? 2.782 -3.977 -4.460 1.00 94.12 88 VAL A O 1
ATOM 677 N N . CYS A 1 89 ? 1.723 -5.891 -3.949 1.00 92.50 89 CYS A N 1
ATOM 678 C CA . CYS A 1 89 ? 0.377 -5.402 -4.207 1.00 92.50 89 CYS A CA 1
ATOM 679 C C . CYS A 1 89 ? -0.221 -4.856 -2.908 1.00 92.50 89 CYS A C 1
ATOM 681 O O . CYS A 1 89 ? -0.508 -5.624 -1.983 1.00 92.50 89 CYS A O 1
ATOM 683 N N . GLY A 1 90 ? -0.392 -3.535 -2.842 1.00 87.94 90 GLY A N 1
ATOM 684 C CA . GLY A 1 90 ? -0.978 -2.847 -1.694 1.00 87.94 90 GLY A CA 1
ATOM 685 C C . GLY A 1 90 ? -2.474 -3.120 -1.585 1.00 87.94 90 GLY A C 1
ATOM 686 O O . GLY A 1 90 ? -2.930 -3.831 -0.693 1.00 87.94 90 GLY A O 1
ATOM 687 N N . ASP A 1 91 ? -3.237 -2.587 -2.528 1.00 86.06 91 ASP A N 1
ATOM 688 C CA . ASP A 1 91 ? -4.694 -2.646 -2.534 1.00 86.06 91 ASP A CA 1
ATOM 689 C C . ASP A 1 91 ? -5.212 -3.609 -3.615 1.00 86.06 91 ASP A C 1
ATOM 691 O O . ASP A 1 91 ? -4.687 -3.655 -4.724 1.00 86.06 91 ASP A O 1
ATOM 695 N N . LEU A 1 92 ? -6.234 -4.400 -3.287 1.00 88.50 92 LEU A N 1
ATOM 696 C CA . LEU A 1 92 ? -6.952 -5.288 -4.211 1.00 88.50 92 LEU A CA 1
ATOM 697 C C . LEU A 1 92 ? -8.477 -5.139 -4.096 1.00 88.50 92 LEU A C 1
ATOM 699 O O . LEU A 1 92 ? -9.226 -5.984 -4.581 1.00 88.50 92 LEU A O 1
ATOM 703 N N . HIS A 1 93 ? -8.951 -4.074 -3.454 1.00 79.75 93 HIS A N 1
ATOM 704 C CA . HIS A 1 93 ? -10.354 -3.887 -3.102 1.00 79.75 93 HIS A CA 1
ATOM 705 C C . HIS A 1 93 ? -11.030 -2.751 -3.874 1.00 79.75 93 HIS A C 1
ATOM 707 O O . HIS A 1 93 ? -12.261 -2.681 -3.879 1.00 79.75 93 HIS A O 1
ATOM 713 N N . HIS A 1 94 ? -10.258 -1.881 -4.535 1.00 77.25 94 HIS A N 1
ATOM 714 C CA . HIS A 1 94 ? -10.792 -0.754 -5.294 1.00 77.25 94 HIS A CA 1
ATOM 715 C C . HIS A 1 94 ? -10.749 -0.956 -6.816 1.00 77.25 94 HIS A C 1
ATOM 717 O O . HIS A 1 94 ? -9.849 -1.563 -7.405 1.00 77.25 94 HIS A O 1
ATOM 723 N N . GLY A 1 95 ? -11.732 -0.336 -7.469 1.00 79.25 95 GLY A N 1
ATOM 724 C CA . GLY A 1 95 ? -11.890 -0.339 -8.917 1.00 79.25 95 GLY A CA 1
ATOM 725 C C . GLY A 1 95 ? -12.445 -1.654 -9.476 1.00 79.25 95 GLY A C 1
ATOM 726 O O . GLY A 1 95 ? -12.644 -2.627 -8.749 1.00 79.25 95 GLY A O 1
ATOM 727 N N . PRO A 1 96 ? -12.732 -1.686 -10.784 1.00 85.25 96 PRO A N 1
ATOM 728 C CA . PRO A 1 96 ? -13.276 -2.873 -11.426 1.00 85.25 96 PRO A CA 1
ATOM 729 C C . PRO A 1 96 ? -12.206 -3.964 -11.529 1.00 85.25 96 PRO A C 1
ATOM 731 O O . PRO A 1 96 ? -11.048 -3.670 -11.837 1.00 85.25 96 PRO A O 1
ATOM 734 N N . ALA A 1 97 ? -12.609 -5.214 -11.292 1.00 91.81 97 ALA A N 1
ATOM 735 C CA . ALA A 1 97 ? -11.827 -6.420 -11.573 1.00 91.81 97 ALA A CA 1
ATOM 736 C C . ALA A 1 97 ? -10.322 -6.325 -11.191 1.00 91.81 97 ALA A C 1
ATOM 738 O O . ALA A 1 97 ? -9.442 -6.439 -12.055 1.00 91.81 97 ALA A O 1
ATOM 739 N N . PRO A 1 98 ? -9.992 -6.070 -9.907 1.00 92.75 98 PRO A N 1
ATOM 740 C CA . PRO A 1 98 ? -8.616 -5.820 -9.466 1.00 92.75 98 PRO A CA 1
ATOM 741 C C . PRO A 1 98 ? -7.680 -7.013 -9.713 1.00 92.75 98 PRO A C 1
ATOM 743 O O . PRO A 1 98 ? -6.551 -6.824 -10.165 1.00 92.75 98 PRO A O 1
ATOM 746 N N . ILE A 1 99 ? -8.160 -8.241 -9.496 1.00 95.06 99 ILE A N 1
ATOM 747 C CA . ILE A 1 99 ? -7.377 -9.467 -9.717 1.00 95.06 99 ILE A CA 1
ATOM 748 C C . ILE A 1 99 ? -7.134 -9.703 -11.213 1.00 95.06 99 ILE A C 1
ATOM 750 O O . ILE A 1 99 ? -6.013 -10.024 -11.603 1.00 95.06 99 ILE A O 1
ATOM 754 N N . ASP A 1 100 ? -8.139 -9.474 -12.063 1.00 96.38 100 ASP A N 1
ATOM 755 C CA . ASP A 1 100 ? -7.992 -9.601 -13.520 1.00 96.38 100 ASP A CA 1
ATOM 756 C C . ASP A 1 100 ? -6.981 -8.583 -14.060 1.00 96.38 100 ASP A C 1
ATOM 758 O O . ASP A 1 100 ? -6.152 -8.907 -14.908 1.00 96.38 100 ASP A O 1
ATOM 762 N N . THR A 1 101 ? -7.002 -7.362 -13.520 1.00 96.56 101 THR A N 1
ATOM 763 C CA . THR A 1 101 ? -6.032 -6.312 -13.857 1.00 96.56 101 THR A CA 1
ATOM 764 C C . THR A 1 101 ? -4.613 -6.724 -13.469 1.00 96.56 101 THR A C 1
ATOM 766 O O . THR A 1 101 ? -3.692 -6.578 -14.274 1.00 96.56 101 THR A O 1
ATOM 769 N N . LEU A 1 102 ? -4.427 -7.268 -12.261 1.00 96.50 102 LEU A N 1
ATOM 770 C CA . LEU A 1 102 ? -3.130 -7.768 -11.807 1.00 96.50 102 LEU A CA 1
ATOM 771 C C . LEU A 1 102 ? -2.632 -8.923 -12.692 1.00 96.50 102 LEU A C 1
ATOM 773 O O . LEU A 1 102 ? -1.472 -8.923 -13.105 1.00 96.50 102 LEU A O 1
ATOM 777 N N . GLN A 1 103 ? -3.510 -9.871 -13.031 1.00 97.19 103 GLN A N 1
ATOM 778 C CA . GLN A 1 103 ? -3.191 -10.992 -13.916 1.00 97.19 103 GLN A CA 1
ATOM 779 C C . GLN A 1 103 ? -2.784 -10.510 -15.316 1.00 97.19 103 GLN A C 1
ATOM 781 O O . GLN A 1 103 ? -1.757 -10.939 -15.841 1.00 97.19 103 GLN A O 1
ATOM 786 N N . ALA A 1 104 ? -3.558 -9.598 -15.911 1.00 97.12 104 ALA A N 1
ATOM 787 C CA . ALA A 1 104 ? -3.265 -9.039 -17.228 1.00 97.12 104 ALA A CA 1
ATOM 788 C C . ALA A 1 104 ? -1.929 -8.284 -17.243 1.00 97.12 104 ALA A C 1
ATOM 790 O O . ALA A 1 104 ? -1.155 -8.416 -18.192 1.00 97.12 104 ALA A O 1
ATOM 791 N N . TYR A 1 105 ? -1.635 -7.530 -16.181 1.00 97.56 105 TYR A N 1
ATOM 792 C CA . TYR A 1 105 ? -0.366 -6.826 -16.043 1.00 97.56 105 TYR A CA 1
ATOM 793 C C . TYR A 1 105 ? 0.819 -7.788 -15.951 1.00 97.56 105 TYR A C 1
ATOM 795 O O . TYR A 1 105 ? 1.782 -7.613 -16.689 1.00 97.56 105 TYR A O 1
ATOM 803 N N . LEU A 1 106 ? 0.731 -8.846 -15.140 1.00 96.75 106 LEU A N 1
ATOM 804 C CA . LEU A 1 106 ? 1.793 -9.856 -15.038 1.00 96.75 106 LEU A CA 1
ATOM 805 C C . LEU A 1 106 ? 2.015 -10.637 -16.339 1.00 96.75 106 LEU A C 1
ATOM 807 O O . LEU A 1 106 ? 3.134 -11.073 -16.601 1.00 96.75 106 LEU A O 1
ATOM 811 N N . GLY A 1 107 ? 0.979 -10.775 -17.173 1.00 96.06 107 GLY A N 1
ATOM 812 C CA . GLY A 1 107 ? 1.106 -11.328 -18.523 1.00 96.06 107 GLY A CA 1
ATOM 813 C C . GLY A 1 107 ? 1.896 -10.436 -19.491 1.00 96.06 107 GLY A C 1
ATOM 814 O O . GLY A 1 107 ? 2.418 -10.933 -20.484 1.00 96.06 107 GLY A O 1
ATOM 815 N N . GLN A 1 108 ? 2.003 -9.134 -19.209 1.00 96.94 108 GLN A N 1
ATOM 816 C CA . GLN A 1 108 ? 2.760 -8.165 -20.015 1.00 96.94 1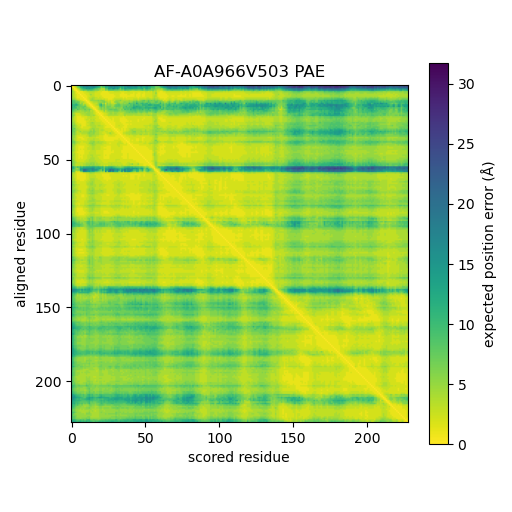08 GLN A CA 1
ATOM 817 C C . GLN A 1 108 ? 4.132 -7.848 -19.406 1.00 96.94 108 GLN A C 1
ATOM 819 O O . GLN A 1 108 ? 5.104 -7.642 -20.126 1.00 96.94 108 GLN A O 1
ATOM 824 N N . GLU A 1 109 ? 4.202 -7.776 -18.079 1.00 97.44 109 GLU A N 1
ATOM 825 C CA . GLU A 1 109 ? 5.336 -7.274 -17.310 1.00 97.44 109 GLU A CA 1
ATOM 826 C C . GLU A 1 109 ? 5.637 -8.254 -16.169 1.00 97.44 109 GLU A C 1
ATOM 828 O O . GLU A 1 109 ? 5.061 -8.211 -15.076 1.00 97.44 109 GLU A O 1
ATOM 833 N N . PHE A 1 110 ? 6.550 -9.182 -16.456 1.00 95.44 110 PHE A N 1
ATOM 834 C CA . PHE A 1 110 ? 6.840 -10.317 -15.588 1.00 95.44 110 PHE A CA 1
ATOM 835 C C . PHE A 1 110 ? 7.551 -9.907 -14.288 1.00 95.44 110 PHE A C 1
ATOM 837 O O . PHE A 1 110 ? 8.547 -9.178 -14.306 1.00 95.44 110 PHE A O 1
ATOM 844 N N . HIS A 1 111 ? 7.071 -10.460 -13.175 1.00 97.69 111 HIS A N 1
ATOM 845 C CA . HIS A 1 111 ? 7.723 -10.434 -11.866 1.00 97.69 111 HIS A CA 1
ATOM 846 C C . HIS A 1 111 ? 7.965 -11.870 -11.404 1.00 97.69 111 HIS A C 1
ATOM 848 O O . HIS A 1 111 ? 7.185 -12.763 -11.728 1.00 97.69 111 HIS A O 1
ATOM 854 N N . ASP A 1 112 ? 9.020 -12.089 -10.625 1.00 97.50 112 ASP A N 1
ATOM 855 C CA . ASP A 1 112 ? 9.412 -13.424 -10.169 1.00 97.50 112 ASP A CA 1
ATOM 856 C C . ASP A 1 112 ? 8.494 -13.939 -9.040 1.00 97.50 112 ASP A C 1
ATOM 858 O O . ASP A 1 112 ? 8.338 -15.146 -8.869 1.00 97.50 112 ASP A O 1
ATOM 862 N N . ALA A 1 113 ? 7.853 -13.032 -8.293 1.00 97.25 113 ALA A N 1
ATOM 863 C CA . ALA A 1 113 ? 6.834 -13.342 -7.290 1.00 97.25 113 ALA A CA 1
ATOM 864 C C . ALA A 1 113 ? 5.910 -12.139 -7.024 1.00 97.25 113 ALA A C 1
ATOM 866 O O . ALA A 1 113 ? 6.231 -10.992 -7.358 1.00 97.25 113 ALA A O 1
ATOM 867 N N . VAL A 1 114 ? 4.782 -12.409 -6.363 1.00 96.75 114 VAL A N 1
ATOM 868 C CA . VAL A 1 114 ? 3.842 -11.404 -5.849 1.00 96.75 114 VAL A CA 1
ATOM 869 C C . VAL A 1 114 ? 3.740 -11.504 -4.329 1.00 96.75 114 VAL A C 1
ATOM 871 O O . VAL A 1 114 ? 3.569 -12.587 -3.774 1.00 96.75 114 VAL A O 1
ATOM 874 N N . LEU A 1 115 ? 3.783 -10.360 -3.653 1.00 94.31 115 LEU A N 1
ATOM 875 C CA . LEU A 1 115 ? 3.495 -10.204 -2.234 1.00 94.31 115 LEU A CA 1
ATOM 876 C C . LEU A 1 115 ? 2.225 -9.370 -2.052 1.00 94.31 115 LEU A C 1
ATOM 878 O O . LEU A 1 115 ? 2.179 -8.212 -2.457 1.00 94.31 115 LEU A O 1
ATOM 882 N N . LEU A 1 116 ? 1.208 -9.926 -1.402 1.00 92.44 116 LEU A N 1
ATOM 883 C CA . LEU A 1 116 ? 0.040 -9.175 -0.945 1.00 92.44 116 LEU A CA 1
ATOM 884 C C . LEU A 1 116 ? 0.366 -8.518 0.400 1.00 92.44 116 LEU A C 1
ATOM 886 O O . LEU A 1 116 ? 0.717 -9.219 1.348 1.00 92.44 116 LEU A O 1
ATOM 890 N N . ALA A 1 117 ? 0.263 -7.188 0.484 1.00 88.12 117 ALA A N 1
ATOM 891 C CA . ALA A 1 117 ? 0.657 -6.451 1.688 1.00 88.12 117 ALA A CA 1
ATOM 892 C C . ALA A 1 117 ? -0.427 -6.437 2.783 1.00 88.12 117 ALA A C 1
ATOM 894 O O . ALA A 1 117 ? -0.102 -6.514 3.966 1.00 88.12 117 ALA A O 1
ATOM 895 N N . PHE A 1 118 ? -1.708 -6.348 2.401 1.00 85.50 118 PHE A N 1
ATOM 896 C CA . PHE A 1 118 ? -2.816 -6.129 3.349 1.00 85.50 118 PHE A CA 1
ATOM 897 C C . PHE A 1 118 ? -4.011 -7.070 3.159 1.00 85.50 118 PHE A C 1
ATOM 899 O O . PHE A 1 118 ? -5.007 -6.944 3.865 1.00 85.50 118 PHE A O 1
ATOM 906 N N . ASN A 1 119 ? -3.923 -8.034 2.237 1.00 86.50 119 ASN A N 1
ATOM 907 C CA . ASN A 1 119 ? -5.101 -8.745 1.723 1.00 86.50 119 ASN A CA 1
ATOM 908 C C . ASN A 1 119 ? -5.007 -10.271 1.925 1.00 86.50 119 ASN A C 1
ATOM 910 O O . ASN A 1 119 ? -5.094 -11.018 0.946 1.00 86.50 119 ASN A O 1
ATOM 914 N N . PRO A 1 120 ? -4.829 -10.779 3.164 1.00 87.94 120 PRO A N 1
ATOM 915 C CA . PRO A 1 120 ? -4.646 -12.215 3.401 1.00 87.94 120 PRO A CA 1
ATOM 916 C C . PRO A 1 120 ? -5.852 -13.048 2.958 1.00 87.94 120 PRO A C 1
ATOM 918 O O . PRO A 1 120 ? -5.684 -14.168 2.483 1.00 87.94 120 PRO A O 1
ATOM 921 N N . MET A 1 121 ? -7.060 -12.485 3.039 1.00 88.69 121 MET A N 1
ATOM 922 C CA . MET A 1 121 ? -8.293 -13.156 2.622 1.00 88.69 121 MET A CA 1
ATOM 923 C C . MET A 1 121 ? -8.346 -13.445 1.117 1.00 88.69 121 MET A C 1
ATOM 925 O O . MET A 1 121 ? -9.018 -14.386 0.704 1.00 88.69 121 MET A O 1
ATOM 929 N N . LEU A 1 122 ? -7.625 -12.670 0.300 1.00 91.00 122 LEU A N 1
ATOM 930 C CA . LEU A 1 122 ? -7.578 -12.851 -1.153 1.00 91.00 122 LEU A CA 1
ATOM 931 C C . LEU A 1 122 ? -6.447 -13.785 -1.603 1.00 91.00 122 LEU A C 1
ATOM 933 O O . LEU A 1 122 ? -6.381 -14.124 -2.783 1.00 91.00 122 LEU A O 1
ATOM 937 N N . LEU A 1 123 ? -5.571 -14.234 -0.694 1.00 93.06 123 LEU A N 1
ATOM 938 C CA . LEU A 1 123 ? -4.381 -15.014 -1.044 1.00 93.06 123 LEU A CA 1
ATOM 939 C C . LEU A 1 123 ? -4.717 -16.249 -1.891 1.00 93.06 123 LEU A C 1
ATOM 941 O O . LEU A 1 123 ? -4.151 -16.419 -2.968 1.00 93.06 123 LEU A O 1
ATOM 945 N N . GLY A 1 124 ? -5.665 -17.076 -1.442 1.00 95.12 124 GLY A N 1
ATOM 946 C CA . GLY A 1 124 ? -6.031 -18.309 -2.148 1.00 95.12 124 GLY A CA 1
ATOM 947 C C . GLY A 1 124 ? -6.718 -18.070 -3.498 1.00 95.12 124 GLY A C 1
ATOM 948 O O . GLY A 1 124 ? -6.615 -18.890 -4.409 1.00 95.12 124 GLY A O 1
ATOM 949 N N . GLU A 1 125 ? -7.417 -16.946 -3.667 1.00 94.94 125 GLU A N 1
ATOM 950 C CA . GLU A 1 125 ? -7.978 -16.568 -4.965 1.00 94.94 125 GLU A CA 1
ATOM 951 C C . GLU A 1 125 ? -6.875 -16.127 -5.926 1.00 94.94 125 GLU A C 1
ATOM 953 O O . GLU A 1 125 ? -6.781 -16.653 -7.032 1.00 94.94 125 GLU A O 1
ATOM 958 N N . VAL A 1 126 ? -5.991 -15.234 -5.482 1.00 95.88 126 VAL A N 1
ATOM 959 C CA . VAL A 1 126 ? -4.885 -14.721 -6.298 1.00 95.88 126 VAL A CA 1
ATOM 960 C C . VAL A 1 126 ? -3.919 -15.850 -6.687 1.00 95.88 126 VAL A C 1
ATOM 962 O O . VAL A 1 126 ? -3.529 -15.936 -7.849 1.00 95.88 126 VAL A O 1
ATOM 965 N N . GLN A 1 127 ? -3.609 -16.778 -5.775 1.00 97.38 127 GLN A N 1
ATOM 966 C CA . GLN A 1 127 ? -2.781 -17.961 -6.057 1.00 97.38 127 GLN A CA 1
ATOM 967 C C . GLN A 1 127 ? -3.346 -18.848 -7.172 1.00 97.38 127 GLN A C 1
ATOM 969 O O . GLN A 1 127 ? -2.582 -19.402 -7.953 1.00 97.38 127 GLN A O 1
ATOM 974 N N . ARG A 1 128 ? -4.674 -18.978 -7.278 1.00 97.56 128 ARG A N 1
ATOM 975 C CA . ARG A 1 128 ? -5.308 -19.763 -8.353 1.00 97.56 128 ARG A CA 1
ATOM 976 C C . ARG A 1 128 ? -5.280 -19.058 -9.707 1.00 97.56 128 ARG A C 1
ATOM 978 O O . ARG A 1 128 ? -5.451 -19.708 -10.733 1.00 97.56 128 ARG A O 1
ATOM 985 N N . ARG A 1 129 ? -5.135 -17.733 -9.714 1.00 96.38 129 ARG A N 1
ATOM 986 C CA . ARG A 1 129 ? -5.226 -16.892 -10.916 1.00 96.38 129 ARG A CA 1
ATOM 987 C C . ARG A 1 129 ? -3.863 -16.566 -11.515 1.00 96.38 129 ARG A C 1
ATOM 989 O O . ARG A 1 129 ? -3.776 -16.331 -12.719 1.00 96.38 129 ARG A O 1
ATOM 996 N N . LEU A 1 130 ? -2.818 -16.519 -10.693 1.00 96.69 130 LEU A N 1
ATOM 997 C CA . LEU A 1 130 ? -1.472 -16.145 -11.110 1.00 96.69 130 LEU A CA 1
ATOM 998 C C . LEU A 1 130 ? -0.579 -17.376 -11.284 1.00 96.69 130 LEU A C 1
ATOM 1000 O O . LEU A 1 130 ? -0.622 -18.307 -10.490 1.00 96.69 130 LEU A O 1
ATOM 1004 N N . ALA A 1 131 ? 0.271 -17.351 -12.311 1.00 94.94 131 ALA A N 1
ATOM 1005 C CA . ALA A 1 131 ? 1.221 -18.429 -12.602 1.00 94.94 131 ALA A CA 1
ATOM 1006 C C . ALA A 1 131 ? 2.543 -18.320 -11.814 1.00 94.94 131 ALA A C 1
ATOM 1008 O O . ALA A 1 131 ? 3.428 -19.157 -11.970 1.00 94.94 131 ALA A O 1
ATOM 1009 N N . VAL A 1 132 ? 2.698 -17.273 -11.002 1.00 96.75 132 VAL A N 1
ATOM 1010 C CA . VAL A 1 132 ? 3.900 -16.995 -10.206 1.00 96.75 132 VAL A CA 1
ATOM 1011 C C . VAL A 1 132 ? 3.612 -17.240 -8.726 1.00 96.75 132 VAL A C 1
ATOM 1013 O O . VAL A 1 132 ? 2.451 -17.145 -8.319 1.00 96.75 132 VAL A O 1
ATOM 1016 N N . PRO A 1 133 ? 4.632 -17.514 -7.896 1.00 97.88 133 PRO A N 1
ATOM 1017 C CA . PRO A 1 133 ? 4.448 -17.617 -6.456 1.00 97.88 133 PRO A CA 1
ATOM 1018 C C . PRO A 1 133 ? 3.785 -16.362 -5.883 1.00 97.88 133 PRO A C 1
ATOM 1020 O O . PRO A 1 133 ? 4.215 -15.235 -6.147 1.00 97.88 133 PRO A O 1
ATOM 1023 N N . VAL A 1 134 ? 2.741 -16.568 -5.081 1.00 97.56 134 VAL A N 1
ATOM 1024 C CA . VAL A 1 134 ? 2.034 -15.499 -4.372 1.00 97.56 134 VAL A CA 1
ATOM 1025 C C . VAL A 1 134 ? 2.139 -15.755 -2.879 1.00 97.56 134 VAL A C 1
ATOM 1027 O O . VAL A 1 134 ? 1.737 -16.814 -2.387 1.00 97.56 134 VAL A O 1
ATOM 1030 N N . HIS A 1 135 ? 2.652 -14.762 -2.168 1.00 94.62 135 HIS A N 1
ATOM 1031 C CA . HIS A 1 135 ? 2.797 -14.755 -0.722 1.00 94.62 135 HIS A CA 1
ATOM 1032 C C . HIS A 1 135 ? 1.932 -13.650 -0.122 1.00 94.62 135 HIS A C 1
ATOM 1034 O O . HIS A 1 135 ? 1.640 -12.644 -0.766 1.00 94.62 135 HIS A O 1
ATOM 1040 N N . CYS A 1 136 ? 1.548 -13.812 1.138 1.00 90.94 136 CYS A N 1
ATOM 1041 C CA . CYS A 1 136 ? 0.984 -12.736 1.938 1.00 90.94 136 CYS A CA 1
ATOM 1042 C C . CYS A 1 136 ? 1.776 -12.678 3.234 1.00 90.94 136 CYS A C 1
ATOM 1044 O O . CYS A 1 136 ? 1.828 -13.660 3.973 1.00 90.94 136 CYS A O 1
ATOM 1046 N N . HIS A 1 137 ? 2.377 -11.529 3.510 1.00 81.56 137 HIS A N 1
ATOM 1047 C CA . HIS A 1 137 ? 3.022 -11.277 4.788 1.00 81.56 137 HIS A CA 1
ATOM 1048 C C . HIS A 1 137 ? 2.438 -10.011 5.385 1.00 81.56 137 HIS A C 1
ATOM 1050 O O . HIS A 1 137 ? 2.072 -9.102 4.635 1.00 81.56 137 HIS A O 1
ATOM 1056 N N . PRO A 1 138 ? 2.396 -9.917 6.724 1.00 70.12 138 PRO A N 1
ATOM 1057 C CA . PRO A 1 138 ? 2.221 -8.634 7.359 1.00 70.12 138 PRO A CA 1
ATOM 1058 C C . PRO A 1 138 ? 3.219 -7.628 6.758 1.00 70.12 138 PRO A C 1
ATOM 1060 O O . PRO A 1 138 ? 4.338 -8.018 6.407 1.00 70.12 138 PRO A O 1
ATOM 1063 N N . PRO A 1 139 ? 2.850 -6.345 6.672 1.00 65.44 139 PRO A N 1
ATOM 1064 C CA . PRO A 1 139 ? 3.670 -5.228 6.218 1.00 65.44 139 PRO A CA 1
ATOM 1065 C C . PRO A 1 139 ? 4.847 -4.953 7.184 1.00 65.44 139 PRO A C 1
ATOM 1067 O O . PRO A 1 139 ? 5.070 -3.824 7.606 1.00 65.44 139 PRO A O 1
ATOM 1070 N N . GLY A 1 140 ? 5.619 -5.972 7.567 1.00 62.62 140 GLY A N 1
ATOM 1071 C CA . GLY A 1 140 ? 6.748 -5.877 8.494 1.00 62.62 140 GLY A CA 1
ATOM 1072 C C . GLY A 1 140 ? 7.935 -5.095 7.934 1.00 62.62 140 GLY A C 1
ATOM 1073 O O . GLY A 1 140 ? 8.849 -4.761 8.679 1.00 62.62 140 GLY A O 1
ATOM 1074 N N . PHE A 1 141 ? 7.915 -4.767 6.639 1.00 66.81 141 PHE A N 1
ATOM 1075 C CA . PHE A 1 141 ? 8.877 -3.850 6.033 1.00 66.81 141 PHE A CA 1
ATOM 1076 C C . PHE A 1 141 ? 8.506 -2.367 6.210 1.00 66.81 141 PHE A C 1
ATOM 1078 O O . PHE A 1 141 ? 9.313 -1.499 5.880 1.00 66.81 141 PHE A O 1
ATOM 1085 N N . PHE A 1 142 ? 7.324 -2.053 6.745 1.00 78.12 142 PHE A N 1
ATOM 1086 C CA . PHE A 1 142 ? 6.960 -0.684 7.089 1.00 78.12 142 PHE A CA 1
ATOM 1087 C C . PHE A 1 142 ? 7.415 -0.367 8.516 1.00 78.12 142 PHE A C 1
ATOM 1089 O O . PHE A 1 142 ? 7.100 -1.070 9.477 1.00 78.12 142 PHE A O 1
ATOM 1096 N N . ARG A 1 143 ? 8.139 0.737 8.665 1.00 83.94 143 ARG A N 1
ATOM 1097 C CA . ARG A 1 143 ? 8.585 1.284 9.940 1.00 83.94 143 ARG A CA 1
ATOM 1098 C C . ARG A 1 143 ? 7.525 2.230 10.498 1.00 83.94 143 ARG A C 1
ATOM 1100 O O . ARG A 1 143 ? 7.655 3.445 10.392 1.00 83.94 143 ARG A O 1
ATOM 1107 N N . TYR A 1 144 ? 6.475 1.667 11.084 1.00 87.06 144 TYR A N 1
ATOM 1108 C CA . TYR A 1 144 ? 5.438 2.460 11.748 1.00 87.06 144 TYR A CA 1
ATOM 1109 C C . TYR A 1 144 ? 6.007 3.249 12.942 1.00 87.06 144 TYR A C 1
ATOM 1111 O O . TYR A 1 144 ? 6.842 2.703 13.678 1.00 87.06 144 TYR A O 1
ATOM 1119 N N . PRO A 1 145 ? 5.587 4.513 13.156 1.00 88.75 145 PRO A N 1
ATOM 1120 C CA . PRO A 1 145 ? 6.079 5.309 14.268 1.00 88.75 145 PRO A CA 1
ATOM 1121 C C . PRO A 1 145 ? 5.695 4.664 15.593 1.00 88.75 145 PRO A C 1
ATOM 1123 O O . PRO A 1 145 ? 4.564 4.224 15.795 1.00 88.75 145 PRO A O 1
ATOM 1126 N N . ARG A 1 146 ? 6.664 4.617 16.502 1.00 90.25 146 ARG A N 1
ATOM 1127 C CA . ARG A 1 146 ? 6.431 4.203 17.881 1.00 90.25 146 ARG A CA 1
ATOM 1128 C C . ARG A 1 146 ? 6.135 5.440 18.704 1.00 90.25 146 ARG A C 1
ATOM 1130 O O . ARG A 1 146 ? 6.803 6.457 18.545 1.00 90.25 146 ARG A O 1
ATOM 1137 N N . CYS A 1 147 ? 5.188 5.322 19.617 1.00 91.62 147 CYS A N 1
ATOM 1138 C CA . CYS A 1 147 ? 4.902 6.351 20.601 1.00 91.62 147 CYS A CA 1
ATOM 1139 C C . CYS A 1 147 ? 4.829 5.692 21.979 1.00 91.62 147 CYS A C 1
ATOM 1141 O O . CYS A 1 147 ? 4.410 4.539 22.104 1.00 91.62 147 CYS A O 1
ATOM 1143 N N . GLN A 1 148 ? 5.288 6.391 23.015 1.00 91.88 148 GLN A N 1
ATOM 1144 C CA . GLN A 1 148 ? 5.162 5.890 24.376 1.00 91.88 148 GLN A CA 1
ATOM 1145 C C . GLN A 1 148 ? 3.699 6.007 24.802 1.00 91.88 148 GLN A C 1
ATOM 1147 O O . GLN A 1 148 ? 3.165 7.111 24.905 1.00 91.88 148 GLN A O 1
ATOM 1152 N N . ARG A 1 149 ? 3.059 4.866 25.078 1.00 91.69 149 ARG A N 1
ATOM 1153 C CA . ARG A 1 149 ? 1.693 4.842 25.610 1.00 91.69 149 ARG A CA 1
ATOM 1154 C C . ARG A 1 149 ? 1.616 5.695 26.875 1.00 91.69 149 ARG A C 1
ATOM 1156 O O . ARG A 1 149 ? 2.437 5.544 27.783 1.00 91.69 149 ARG A O 1
ATOM 1163 N N . GLN A 1 150 ? 0.613 6.567 26.944 1.00 93.19 150 GLN A N 1
ATOM 1164 C CA . GLN A 1 150 ? 0.373 7.359 28.145 1.00 93.19 150 GLN A CA 1
ATOM 1165 C C . GLN A 1 150 ? 0.048 6.435 29.324 1.00 93.19 150 GLN A C 1
ATOM 1167 O O . GLN A 1 150 ? -0.668 5.447 29.168 1.00 93.19 150 GLN A O 1
ATOM 1172 N N . GLN A 1 151 ? 0.547 6.766 30.519 1.00 93.12 151 GLN A N 1
ATOM 1173 C CA . GLN A 1 151 ? 0.293 5.963 31.725 1.00 93.12 151 GLN A CA 1
ATOM 1174 C C . GLN A 1 151 ? -1.202 5.897 32.075 1.00 93.12 151 GLN A C 1
ATOM 1176 O O . GLN A 1 151 ? -1.676 4.894 32.603 1.00 93.12 151 GLN A O 1
ATOM 1181 N N . GLN A 1 152 ? -1.947 6.959 31.761 1.00 95.12 152 GLN A N 1
ATOM 1182 C CA . GLN A 1 152 ? -3.388 7.063 31.977 1.00 95.12 152 GLN A CA 1
ATOM 1183 C C . GLN A 1 152 ? -4.069 7.491 30.670 1.00 95.12 152 GLN A C 1
ATOM 1185 O O . GLN A 1 152 ? -4.398 8.665 30.505 1.00 95.12 152 GLN A O 1
ATOM 1190 N N . PRO A 1 153 ? -4.251 6.568 29.708 1.00 95.81 153 PRO A N 1
ATOM 1191 C CA . PRO A 1 153 ? -4.849 6.913 28.427 1.00 95.81 153 PRO A CA 1
ATOM 1192 C C . PRO A 1 153 ? -6.326 7.286 28.608 1.00 95.81 153 PRO A C 1
ATOM 1194 O O . PRO A 1 153 ? -7.032 6.728 29.457 1.00 95.81 153 PRO A O 1
ATOM 1197 N N . ALA A 1 154 ? -6.819 8.203 27.776 1.00 96.62 154 ALA A N 1
ATOM 1198 C CA . ALA A 1 154 ? -8.212 8.623 27.805 1.00 96.62 154 ALA A CA 1
ATOM 1199 C C . ALA A 1 154 ? -9.137 7.422 27.553 1.00 96.62 154 ALA A C 1
ATOM 1201 O O . ALA A 1 154 ? -9.007 6.716 26.549 1.00 96.62 154 ALA A O 1
ATOM 1202 N N . ARG A 1 155 ? -10.105 7.201 28.453 1.00 96.06 155 ARG A N 1
ATOM 1203 C CA . ARG A 1 155 ? -11.106 6.124 28.360 1.00 96.06 155 ARG A CA 1
ATOM 1204 C C . ARG A 1 155 ? -12.180 6.452 27.318 1.00 96.06 155 ARG A C 1
ATOM 1206 O O . ARG A 1 155 ? -13.341 6.672 27.650 1.00 96.06 155 ARG A O 1
ATOM 1213 N N . ARG A 1 156 ? -11.769 6.515 26.056 1.00 95.19 156 ARG A N 1
ATOM 1214 C CA . ARG A 1 156 ? -12.633 6.719 24.893 1.00 95.19 156 ARG A CA 1
ATOM 1215 C C . ARG A 1 156 ? -12.229 5.790 23.761 1.00 95.19 156 ARG A C 1
ATOM 1217 O O . ARG A 1 156 ? -11.069 5.393 23.664 1.00 95.19 156 ARG A O 1
ATOM 1224 N N . LEU A 1 157 ? -13.198 5.479 22.913 1.00 96.12 157 LEU A N 1
ATOM 1225 C CA . LEU A 1 157 ? -12.968 4.790 21.653 1.00 96.12 157 LEU A CA 1
ATOM 1226 C C . LEU A 1 157 ? -12.497 5.816 20.617 1.00 96.12 157 LEU A C 1
ATOM 1228 O O . LEU A 1 157 ? -13.139 6.856 20.466 1.00 96.12 157 LEU A O 1
ATOM 1232 N N . VAL A 1 158 ? -11.394 5.556 19.916 1.00 97.12 158 VAL A N 1
ATOM 1233 C CA . VAL A 1 158 ? -10.893 6.457 18.867 1.00 97.12 158 VAL A CA 1
ATOM 1234 C C . VAL A 1 158 ? -10.901 5.793 17.499 1.00 97.12 158 VAL A C 1
ATOM 1236 O O . VAL A 1 158 ? -10.478 4.654 17.358 1.00 97.12 158 VAL A O 1
ATOM 1239 N N . HIS A 1 159 ? -11.346 6.514 16.477 1.00 96.25 159 HIS A N 1
ATOM 1240 C CA . HIS A 1 159 ? -11.185 6.134 15.080 1.00 96.25 159 HIS A CA 1
ATOM 1241 C C . HIS A 1 159 ? -10.393 7.216 14.340 1.00 96.25 159 HIS A C 1
ATOM 1243 O O . HIS A 1 159 ? -10.841 8.363 14.258 1.00 96.25 159 HIS A O 1
ATOM 1249 N N . VAL A 1 160 ? -9.273 6.830 13.724 1.00 95.25 160 VAL A N 1
ATOM 1250 C CA . VAL A 1 160 ? -8.463 7.699 12.858 1.00 95.25 160 VAL A CA 1
ATOM 1251 C C . VAL A 1 160 ? -8.628 7.271 11.401 1.00 95.25 160 VAL A C 1
ATOM 1253 O O . VAL A 1 160 ? -8.227 6.175 11.012 1.00 95.25 160 VAL A O 1
ATOM 1256 N N . GLY A 1 161 ? -9.197 8.133 10.559 1.00 91.69 161 GLY A N 1
ATOM 1257 C CA . GLY A 1 161 ? -9.317 7.842 9.130 1.00 91.69 161 GLY A CA 1
ATOM 1258 C C . GLY A 1 161 ? -10.358 8.680 8.403 1.00 91.69 161 GLY A C 1
ATOM 1259 O O . GLY A 1 161 ? -11.231 9.280 9.015 1.00 91.69 161 GLY A O 1
ATOM 1260 N N . SER A 1 162 ? -10.282 8.691 7.073 1.00 89.88 162 SER A N 1
ATOM 1261 C CA . SER A 1 162 ? -11.215 9.443 6.230 1.00 89.88 162 SER A CA 1
ATOM 1262 C C . SER A 1 162 ? -12.604 8.796 6.183 1.00 89.88 162 SER A C 1
ATOM 1264 O O . SER A 1 16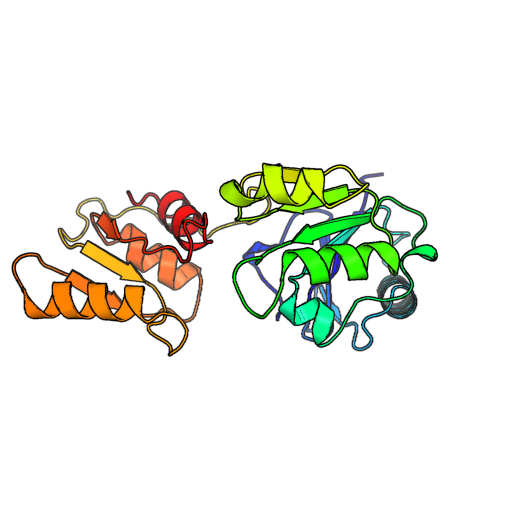2 ? -12.724 7.571 6.073 1.00 89.88 162 SER A O 1
ATOM 1266 N N . LEU A 1 163 ? -13.646 9.635 6.192 1.00 92.12 163 LEU A N 1
ATOM 1267 C CA . LEU A 1 163 ? -15.041 9.273 5.895 1.00 92.12 163 LEU A CA 1
ATOM 1268 C C . LEU A 1 163 ? -15.437 9.636 4.458 1.00 92.12 163 LEU A C 1
ATOM 1270 O O . LEU A 1 163 ? -16.604 9.924 4.191 1.00 92.12 163 LEU A O 1
ATOM 1274 N N . GLY A 1 164 ? -14.472 9.677 3.536 1.00 87.62 164 GLY A N 1
ATOM 1275 C CA . GLY A 1 164 ? -14.694 10.006 2.129 1.00 87.62 164 GLY A CA 1
ATOM 1276 C C . GLY A 1 164 ? -15.761 9.136 1.437 1.00 87.62 164 GLY A C 1
ATOM 1277 O O . GLY A 1 164 ? -16.211 8.127 1.986 1.00 87.62 164 GLY A O 1
ATOM 1278 N N . PRO A 1 165 ? -16.175 9.506 0.213 1.00 86.19 165 PRO A N 1
ATOM 1279 C CA . PRO A 1 165 ? -17.301 8.880 -0.492 1.00 86.19 165 PRO A CA 1
ATOM 1280 C C . PRO A 1 165 ? -17.130 7.372 -0.738 1.00 86.19 165 PRO A C 1
ATOM 1282 O O . PRO A 1 165 ? -18.116 6.654 -0.858 1.00 86.19 165 PRO A O 1
ATOM 1285 N N . HIS A 1 166 ? -15.894 6.871 -0.754 1.00 82.88 166 HIS A N 1
ATOM 1286 C CA . HIS A 1 166 ? -15.583 5.452 -0.948 1.00 82.88 166 HIS A CA 1
ATOM 1287 C C . HIS A 1 166 ? -15.694 4.600 0.330 1.00 82.88 166 HIS A C 1
ATOM 1289 O O . HIS A 1 166 ? -15.410 3.405 0.298 1.00 82.88 166 HIS A O 1
ATOM 1295 N N . HIS A 1 167 ? -16.117 5.180 1.459 1.00 86.38 167 HIS A N 1
ATOM 1296 C CA . HIS A 1 167 ? -16.236 4.469 2.736 1.00 86.38 167 HIS A CA 1
ATOM 1297 C C . HIS A 1 167 ? -17.632 4.604 3.379 1.00 86.38 167 HIS A C 1
ATOM 1299 O O . HIS A 1 167 ? -17.732 5.004 4.544 1.00 86.38 167 HIS A O 1
ATOM 1305 N N . PRO A 1 168 ? -18.726 4.260 2.669 1.00 89.06 168 PRO A N 1
ATOM 1306 C CA . PRO A 1 168 ? -20.087 4.454 3.174 1.00 89.06 168 PRO A CA 1
ATOM 1307 C C . PRO A 1 168 ? -20.364 3.664 4.462 1.00 89.06 168 PRO A C 1
ATOM 1309 O O . PRO A 1 168 ? -20.939 4.210 5.399 1.00 89.06 168 PRO A O 1
ATOM 1312 N N . GLY A 1 169 ? -19.889 2.416 4.562 1.00 90.50 169 GLY A N 1
ATOM 1313 C CA . GLY A 1 169 ? -20.051 1.602 5.774 1.00 90.50 169 GLY A CA 1
ATOM 1314 C C . GLY A 1 169 ? -19.312 2.175 6.988 1.00 90.50 169 GLY A C 1
ATOM 1315 O O . GLY A 1 169 ? -19.864 2.229 8.086 1.00 90.50 169 GLY A O 1
ATOM 1316 N N . ARG A 1 170 ? -18.088 2.684 6.781 1.00 92.94 170 ARG A N 1
ATOM 1317 C CA . ARG A 1 170 ? -17.322 3.379 7.827 1.00 92.94 170 ARG A CA 1
ATOM 1318 C C . ARG A 1 170 ? -18.053 4.625 8.305 1.00 92.94 170 ARG A C 1
ATOM 1320 O O . ARG A 1 170 ? -18.188 4.816 9.508 1.00 92.94 170 ARG A O 1
ATOM 1327 N N . ARG A 1 171 ? -18.532 5.452 7.370 1.00 94.81 171 ARG A N 1
ATOM 1328 C CA . ARG A 1 171 ? -19.293 6.666 7.678 1.00 94.81 171 ARG A CA 1
ATOM 1329 C C . ARG A 1 171 ? -20.523 6.341 8.520 1.00 94.81 171 ARG A C 1
ATOM 1331 O O . ARG A 1 171 ? -20.649 6.883 9.611 1.00 94.81 171 ARG A O 1
ATOM 1338 N N . ALA A 1 172 ? -21.347 5.399 8.067 1.00 95.06 172 ALA A N 1
ATOM 1339 C CA . ALA A 1 172 ? -22.557 5.000 8.777 1.00 95.06 172 ALA A CA 1
ATOM 1340 C C . ALA A 1 172 ? -22.265 4.522 10.211 1.00 95.06 172 ALA A C 1
ATOM 1342 O O . ALA A 1 172 ? -22.975 4.896 11.143 1.00 95.06 172 ALA A O 1
ATOM 1343 N N . LEU A 1 173 ? -21.204 3.731 10.415 1.00 95.19 173 LEU A N 1
ATOM 1344 C CA . LEU A 1 173 ? -20.823 3.262 11.750 1.00 95.19 173 LEU A CA 1
ATOM 1345 C C . LEU A 1 173 ? -20.350 4.408 12.657 1.00 95.19 173 LEU A C 1
ATOM 1347 O O . LEU A 1 173 ? -20.768 4.486 13.811 1.00 95.19 173 LEU A O 1
ATOM 1351 N N . VAL A 1 174 ? -19.492 5.292 12.143 1.00 95.81 174 VAL A N 1
ATOM 1352 C CA . VAL A 1 174 ? -18.970 6.446 12.890 1.00 95.81 174 VAL A CA 1
ATOM 1353 C C . VAL A 1 174 ? -20.099 7.401 13.281 1.00 95.81 174 VAL A C 1
ATOM 1355 O O . VAL A 1 174 ? -20.201 7.772 14.450 1.00 95.81 174 VAL A O 1
ATOM 1358 N N . GLU A 1 175 ? -20.989 7.728 12.344 1.00 95.69 175 GLU A N 1
ATOM 1359 C CA . GLU A 1 175 ? -22.163 8.571 12.595 1.00 95.69 175 GLU A CA 1
ATOM 1360 C C . GLU A 1 175 ? -23.104 7.923 13.618 1.00 95.69 175 GLU A C 1
ATOM 1362 O O . GLU A 1 175 ? -23.538 8.580 14.563 1.00 95.69 175 GLU A O 1
ATOM 1367 N N . ALA A 1 176 ? -23.361 6.615 13.510 1.00 95.94 176 ALA A N 1
ATOM 1368 C CA . ALA A 1 176 ? -24.195 5.895 14.470 1.00 95.94 176 ALA A CA 1
ATOM 1369 C C . ALA A 1 176 ? -23.587 5.871 15.884 1.00 95.94 176 ALA A C 1
ATOM 1371 O O . ALA A 1 176 ? -24.319 5.980 16.871 1.00 95.94 176 ALA A O 1
ATOM 1372 N N . LEU A 1 177 ? -22.263 5.731 16.012 1.00 95.94 177 LEU A N 1
ATOM 1373 C CA . LEU A 1 177 ? -21.573 5.794 17.306 1.00 95.94 177 LEU A CA 1
ATOM 1374 C C . LEU A 1 177 ? -21.690 7.187 17.935 1.00 95.94 177 LEU A C 1
ATOM 1376 O O . LEU A 1 177 ? -22.014 7.287 19.120 1.00 95.94 177 LEU A O 1
ATOM 1380 N N . GLN A 1 178 ? -21.494 8.242 17.140 1.00 95.25 178 GLN A N 1
ATOM 1381 C CA . GLN A 1 178 ? -21.645 9.630 17.585 1.00 95.25 178 GLN A CA 1
ATOM 1382 C C . GLN A 1 178 ? -23.080 9.932 18.026 1.00 95.25 178 GLN A C 1
ATOM 1384 O O . GLN A 1 178 ? -23.283 10.443 19.124 1.00 95.25 178 GLN A O 1
ATOM 1389 N N . GLN A 1 179 ? -24.074 9.563 17.214 1.00 96.62 179 GLN A N 1
ATOM 1390 C CA . GLN A 1 179 ? -25.491 9.802 17.506 1.00 96.62 179 GLN A CA 1
ATOM 1391 C C . GLN A 1 179 ? -25.966 9.072 18.765 1.00 96.62 179 GLN A C 1
ATOM 1393 O O . GLN A 1 179 ? -26.754 9.614 19.535 1.00 96.62 179 GLN A O 1
ATOM 1398 N N . ARG A 1 180 ? -25.499 7.837 18.995 1.00 95.88 180 ARG A N 1
ATOM 1399 C CA . ARG A 1 180 ? -25.888 7.060 20.182 1.00 95.88 180 ARG A CA 1
ATOM 1400 C C . ARG A 1 180 ? -25.353 7.665 21.476 1.00 95.88 180 ARG A C 1
ATOM 1402 O O . ARG A 1 180 ? -26.001 7.497 22.504 1.00 95.88 180 ARG A O 1
ATOM 1409 N N . GLY A 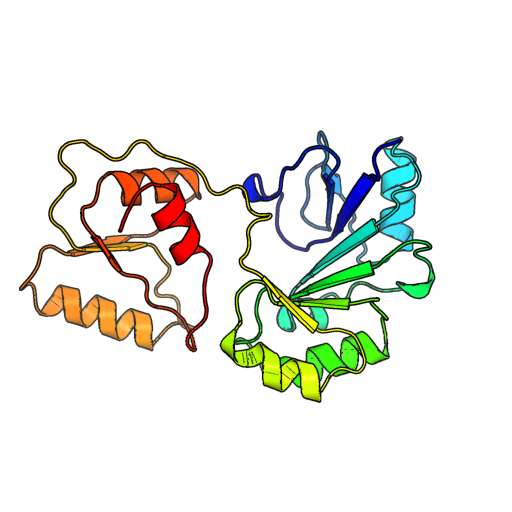1 181 ? -24.159 8.264 21.456 1.00 93.50 181 GLY A N 1
ATOM 1410 C CA . GLY A 1 181 ? -23.571 8.978 22.599 1.00 93.50 181 GLY A CA 1
ATOM 1411 C C . GLY A 1 181 ? -23.364 8.155 23.881 1.00 93.50 181 GLY A C 1
ATOM 1412 O O . GLY A 1 181 ? -23.103 8.725 24.934 1.00 93.50 181 GLY A O 1
ATOM 1413 N N . ARG A 1 182 ? -23.489 6.819 23.829 1.00 94.50 182 ARG A N 1
ATOM 1414 C CA . ARG A 1 182 ? -23.419 5.942 25.019 1.00 94.50 182 ARG A CA 1
ATOM 1415 C C . ARG A 1 182 ? -21.999 5.701 25.525 1.00 94.50 182 ARG A C 1
ATOM 1417 O O . ARG A 1 182 ? -21.827 5.264 26.657 1.00 94.50 182 ARG A O 1
ATOM 1424 N N . ILE A 1 183 ? -21.001 5.939 24.678 1.00 92.88 183 ILE A N 1
ATOM 1425 C CA . ILE A 1 183 ? -19.582 5.824 25.013 1.00 92.88 183 ILE A CA 1
ATOM 1426 C C . ILE A 1 183 ? -18.850 7.084 24.545 1.00 92.88 183 ILE A C 1
ATOM 1428 O O . ILE A 1 183 ? -19.194 7.616 23.485 1.00 92.88 183 ILE A O 1
ATOM 1432 N N . PRO A 1 184 ? -17.824 7.556 25.276 1.00 96.25 184 PRO A N 1
ATOM 1433 C CA . PRO A 1 184 ? -16.930 8.583 24.766 1.00 96.25 184 PRO A CA 1
ATOM 1434 C C . PRO A 1 184 ? -16.271 8.098 23.473 1.00 96.25 184 PRO A C 1
ATOM 1436 O O . PRO A 1 184 ? -15.618 7.051 23.451 1.00 96.25 184 PRO A O 1
ATOM 1439 N N . PHE A 1 185 ? -16.451 8.856 22.395 1.00 97.31 185 PHE A N 1
ATOM 1440 C CA . PHE A 1 185 ? -15.964 8.498 21.070 1.00 97.31 185 PHE A CA 1
ATOM 1441 C C . PHE A 1 185 ? -15.301 9.701 20.400 1.00 97.31 185 PHE A C 1
ATOM 1443 O O . PHE A 1 185 ? -15.852 10.801 20.391 1.00 97.31 185 PHE A O 1
ATOM 1450 N N . LEU A 1 186 ? -14.109 9.485 19.845 1.00 96.56 186 LEU A N 1
ATOM 1451 C CA . LEU A 1 186 ? -13.383 10.457 19.040 1.00 96.56 186 LEU A CA 1
ATOM 1452 C C . LEU A 1 186 ? -13.237 9.918 17.619 1.00 96.56 186 LEU A C 1
ATOM 1454 O O . LEU A 1 186 ? -12.661 8.856 17.404 1.00 96.56 186 LEU A O 1
ATOM 1458 N N . HIS A 1 187 ? -13.693 10.700 16.651 1.00 96.88 187 HIS A N 1
ATOM 1459 C CA . HIS A 1 187 ? -13.339 10.522 15.253 1.00 96.88 187 HIS A CA 1
ATOM 1460 C C . HIS A 1 187 ? -12.421 11.667 14.823 1.00 96.88 187 HIS A C 1
ATOM 1462 O O . HIS A 1 187 ? -12.743 12.827 15.080 1.00 96.88 187 HIS A O 1
ATOM 1468 N N . CYS A 1 188 ? -11.307 11.359 14.160 1.00 96.25 188 CYS A N 1
ATOM 1469 C CA . CYS A 1 188 ? -10.429 12.374 13.582 1.00 96.25 188 CYS A CA 1
ATOM 1470 C C . CYS A 1 188 ? -9.671 11.879 12.339 1.00 96.25 188 CYS A C 1
ATOM 1472 O O . CYS A 1 188 ? -9.650 10.692 12.003 1.00 96.25 188 CYS A O 1
ATOM 1474 N N . THR A 1 189 ? -9.024 12.823 11.662 1.00 94.75 189 THR A N 1
ATOM 1475 C CA . THR A 1 189 ? -7.992 12.594 10.647 1.00 94.75 189 THR A CA 1
ATOM 1476 C C . THR A 1 189 ? -6.681 13.188 11.143 1.00 94.75 189 THR A C 1
ATOM 1478 O O . THR A 1 189 ? -6.701 14.170 11.882 1.00 94.75 189 THR A O 1
ATOM 1481 N N . THR A 1 190 ? -5.556 12.621 10.724 1.00 92.88 190 THR A N 1
ATOM 1482 C CA . THR A 1 190 ? -4.221 13.151 11.026 1.00 92.88 190 THR A CA 1
ATOM 1483 C C . THR A 1 190 ? -3.484 13.489 9.740 1.00 92.88 190 THR A C 1
ATOM 1485 O O . THR A 1 190 ? -3.782 12.936 8.679 1.00 92.88 190 THR A O 1
ATOM 1488 N N . GLU A 1 191 ? -2.530 14.409 9.837 1.00 88.88 191 GLU A N 1
ATOM 1489 C CA . GLU A 1 191 ? -1.726 14.866 8.701 1.00 88.88 191 GLU A CA 1
ATOM 1490 C C . GLU A 1 191 ? -0.515 13.959 8.467 1.00 88.88 191 GLU A C 1
ATOM 1492 O O . GLU A 1 191 ? -0.017 13.867 7.346 1.00 88.88 191 GLU A O 1
ATOM 1497 N N . SER A 1 192 ? -0.064 13.255 9.512 1.00 88.06 192 SER A N 1
ATOM 1498 C CA . SER A 1 192 ? 1.068 12.334 9.436 1.00 88.06 192 SER A CA 1
ATOM 1499 C C . SER A 1 192 ? 0.861 11.041 10.244 1.00 88.06 192 SER A C 1
ATOM 1501 O O . SER A 1 192 ? -0.013 10.977 11.124 1.00 88.06 192 SER A O 1
ATOM 1503 N N . PRO A 1 193 ? 1.658 9.991 9.961 1.00 88.31 193 PRO A N 1
ATOM 1504 C CA . PRO A 1 193 ? 1.711 8.776 10.774 1.00 88.31 193 PRO A CA 1
ATOM 1505 C C . PRO A 1 193 ? 2.146 9.020 12.229 1.00 88.31 193 PRO A C 1
ATOM 1507 O O . PRO A 1 193 ? 1.680 8.328 13.129 1.00 88.31 193 PRO A O 1
ATOM 1510 N N . GLU A 1 194 ? 3.017 9.996 12.486 1.00 91.56 194 GLU A N 1
ATOM 1511 C CA . GLU A 1 194 ? 3.492 10.349 13.832 1.00 91.56 194 GLU A CA 1
ATOM 1512 C C . GLU A 1 194 ? 2.359 10.945 14.670 1.00 91.56 194 GLU A C 1
ATOM 1514 O O . GLU A 1 194 ? 2.103 10.476 15.778 1.00 91.56 194 GLU A O 1
ATOM 1519 N N . GLN A 1 195 ? 1.607 11.893 14.099 1.00 94.25 195 GLN A N 1
ATOM 1520 C CA . GLN A 1 195 ? 0.399 12.425 14.736 1.00 94.25 195 GLN A CA 1
ATOM 1521 C C . GLN A 1 195 ? -0.623 11.309 15.005 1.00 94.25 195 GLN A C 1
ATOM 1523 O O . GLN A 1 195 ? -1.272 11.291 16.051 1.00 94.25 195 GLN A O 1
ATOM 1528 N N . ALA A 1 196 ? -0.769 10.349 14.082 1.00 94.19 196 ALA A N 1
ATOM 1529 C CA . ALA A 1 196 ? -1.638 9.192 14.300 1.00 94.19 196 ALA A CA 1
ATOM 1530 C C . ALA A 1 196 ? -1.173 8.366 15.509 1.00 94.19 196 ALA A C 1
ATOM 1532 O O . ALA A 1 196 ? -1.987 8.032 16.369 1.00 94.19 196 ALA A O 1
ATOM 1533 N N . ALA A 1 197 ? 0.131 8.095 15.615 1.00 94.88 197 ALA A N 1
ATOM 1534 C CA . ALA A 1 197 ? 0.715 7.357 16.731 1.00 94.88 197 ALA A CA 1
ATOM 1535 C C . ALA A 1 197 ? 0.504 8.058 18.082 1.00 94.88 197 ALA A C 1
ATOM 1537 O O . ALA A 1 197 ? 0.168 7.392 19.060 1.00 94.88 197 ALA A O 1
ATOM 1538 N N . GLU A 1 198 ? 0.629 9.386 18.140 1.00 96.25 198 GLU A N 1
ATOM 1539 C CA . GLU A 1 198 ? 0.319 10.178 19.340 1.00 96.25 198 GLU A CA 1
ATOM 1540 C C . GLU A 1 198 ? -1.153 10.049 19.746 1.00 96.25 198 GLU A C 1
ATOM 1542 O O . GLU A 1 198 ? -1.467 9.812 20.917 1.00 96.25 198 GLU A O 1
ATOM 1547 N N . VAL A 1 199 ? -2.068 10.137 18.772 1.00 97.00 199 VAL A N 1
ATOM 1548 C CA . VAL A 1 199 ? -3.498 9.923 19.013 1.00 97.00 199 VAL A CA 1
ATOM 1549 C C . VAL A 1 199 ? -3.739 8.513 19.549 1.00 97.00 199 VAL A C 1
ATOM 1551 O O . VAL A 1 199 ? -4.437 8.363 20.549 1.00 97.00 199 VAL A O 1
ATOM 1554 N N . TYR A 1 200 ? -3.166 7.470 18.951 1.00 96.81 200 TYR A N 1
ATOM 1555 C CA . TYR A 1 200 ? -3.345 6.101 19.444 1.00 96.81 200 TYR A CA 1
ATOM 1556 C C . TYR A 1 200 ? -2.791 5.920 20.866 1.00 96.81 200 TYR A C 1
ATOM 1558 O O . TYR A 1 200 ? -3.478 5.373 21.728 1.00 96.81 200 TYR A O 1
ATOM 1566 N N . ALA A 1 201 ? -1.593 6.436 21.148 1.00 96.31 201 ALA A N 1
ATOM 1567 C CA . ALA A 1 201 ? -0.929 6.303 22.445 1.00 96.31 201 ALA A CA 1
ATOM 1568 C C . ALA A 1 201 ? -1.660 7.019 23.595 1.00 96.31 201 ALA A C 1
ATOM 1570 O O . ALA A 1 201 ? -1.545 6.607 24.755 1.00 96.31 201 ALA A O 1
ATOM 1571 N N . ALA A 1 202 ? -2.417 8.075 23.282 1.00 97.00 202 ALA A N 1
ATOM 1572 C CA . ALA A 1 202 ? -3.213 8.839 24.239 1.00 97.00 202 ALA A CA 1
ATOM 1573 C C . ALA A 1 202 ? -4.595 8.233 24.536 1.00 97.00 202 ALA A C 1
ATOM 1575 O O . ALA A 1 202 ? -5.314 8.737 25.402 1.00 97.00 202 ALA A O 1
ATOM 1576 N N . ASN A 1 203 ? -5.005 7.178 23.826 1.00 96.81 203 ASN A N 1
ATOM 1577 C CA . ASN A 1 203 ? -6.357 6.629 23.908 1.00 96.81 203 ASN A CA 1
ATOM 1578 C C . ASN A 1 203 ? -6.373 5.160 24.336 1.00 96.81 203 ASN A C 1
ATOM 1580 O O . ASN A 1 203 ? -5.466 4.373 24.061 1.00 96.81 203 ASN A O 1
ATOM 1584 N N . ALA A 1 204 ? -7.428 4.795 25.065 1.00 94.19 204 ALA A N 1
ATOM 1585 C CA . ALA A 1 204 ? -7.534 3.476 25.663 1.00 94.19 204 ALA A CA 1
ATOM 1586 C C . ALA A 1 204 ? -7.809 2.376 24.634 1.00 94.19 204 ALA A C 1
ATOM 1588 O O . ALA A 1 204 ? -7.268 1.292 24.824 1.00 94.19 204 ALA A O 1
ATOM 1589 N N . LEU A 1 205 ? -8.615 2.651 23.598 1.00 95.06 205 LEU A N 1
ATOM 1590 C CA . LEU A 1 205 ? -9.060 1.682 22.587 1.00 95.06 205 LEU A CA 1
ATOM 1591 C C . LEU A 1 205 ? -9.123 2.313 21.193 1.00 95.06 205 LEU A C 1
ATOM 1593 O O . LEU A 1 205 ? -9.724 3.382 21.031 1.00 95.06 205 LEU A O 1
ATOM 1597 N N . VAL A 1 206 ? -8.586 1.619 20.188 1.00 95.56 206 VAL A N 1
ATOM 1598 C CA . VAL A 1 206 ? -8.664 2.020 18.777 1.00 95.56 206 VAL A CA 1
ATOM 1599 C C . VAL A 1 206 ? -9.730 1.206 18.040 1.00 95.56 206 VAL A C 1
ATOM 1601 O O . VAL A 1 206 ? -9.741 -0.020 18.048 1.00 95.56 206 VAL A O 1
ATOM 1604 N N . LEU A 1 207 ? -10.637 1.898 17.353 1.00 94.62 207 LEU A N 1
ATOM 1605 C CA . LEU A 1 207 ? -11.608 1.303 16.444 1.00 94.62 207 LEU A CA 1
ATOM 1606 C C . LEU A 1 207 ? -11.033 1.271 15.025 1.00 94.62 207 LEU A C 1
ATOM 1608 O O . LEU A 1 207 ? -11.006 2.295 14.339 1.00 94.62 207 LEU A O 1
ATOM 1612 N N . ASN A 1 208 ? -10.644 0.084 14.561 1.00 91.12 208 ASN A N 1
ATOM 1613 C CA . ASN A 1 208 ? -10.360 -0.147 13.147 1.00 91.12 208 ASN A CA 1
ATOM 1614 C C . ASN A 1 208 ? -11.643 -0.556 12.407 1.00 91.12 208 ASN A C 1
ATOM 1616 O O . ASN A 1 208 ? -12.318 -1.505 12.803 1.00 91.12 208 ASN A O 1
ATOM 1620 N N . ILE A 1 209 ? -11.962 0.142 11.316 1.00 90.12 209 ILE A N 1
ATOM 1621 C CA . ILE A 1 209 ? -13.082 -0.188 10.425 1.00 90.12 209 ILE A CA 1
ATOM 1622 C C . ILE A 1 209 ? -12.496 -0.498 9.036 1.00 90.12 209 ILE A C 1
ATOM 1624 O O . ILE A 1 209 ? -12.335 0.428 8.220 1.00 90.12 209 ILE A O 1
ATOM 1628 N N . PRO A 1 210 ? -12.126 -1.769 8.782 1.00 81.75 210 PRO A N 1
ATOM 1629 C CA . PRO A 1 210 ? -11.536 -2.185 7.516 1.00 81.75 210 PRO A CA 1
ATOM 1630 C C . PRO A 1 210 ? -12.548 -2.124 6.372 1.00 81.75 210 PRO A C 1
ATOM 1632 O O . PRO A 1 210 ? -13.763 -2.168 6.583 1.00 81.75 210 PRO A O 1
ATOM 1635 N N . LEU A 1 211 ? -12.036 -2.038 5.147 1.00 77.62 211 LEU A N 1
ATOM 1636 C CA . LEU A 1 211 ? -12.839 -2.203 3.940 1.00 77.62 211 LEU A CA 1
ATOM 1637 C C . LEU A 1 211 ? -12.637 -3.638 3.450 1.00 77.62 211 LEU A C 1
ATOM 1639 O O . LEU A 1 211 ? -11.508 -4.072 3.269 1.00 77.62 211 LEU A O 1
ATOM 1643 N N . ASN A 1 212 ? -13.721 -4.386 3.236 1.00 74.38 212 ASN A N 1
ATOM 1644 C CA . ASN A 1 212 ? -13.660 -5.750 2.688 1.00 74.38 212 ASN A CA 1
ATOM 1645 C C . ASN A 1 212 ? -12.747 -6.722 3.472 1.00 74.38 212 ASN A C 1
ATOM 1647 O O . ASN A 1 212 ? -12.161 -7.630 2.885 1.00 74.38 212 ASN A O 1
ATOM 1651 N N . ASN A 1 213 ? -12.675 -6.560 4.800 1.00 71.31 213 ASN A N 1
ATOM 1652 C CA . ASN A 1 213 ? -11.862 -7.375 5.716 1.00 71.31 213 ASN A CA 1
ATOM 1653 C C . ASN A 1 213 ? -10.341 -7.290 5.471 1.00 71.31 213 ASN A C 1
ATOM 1655 O O . ASN A 1 213 ? -9.617 -8.248 5.749 1.00 71.31 213 ASN A O 1
ATOM 1659 N N . ASP A 1 214 ? -9.854 -6.157 4.962 1.00 75.62 214 ASP A N 1
ATOM 1660 C CA . ASP A 1 214 ? -8.426 -5.898 4.805 1.00 75.62 214 ASP A CA 1
ATOM 1661 C C . ASP A 1 214 ? -7.692 -5.713 6.147 1.00 75.62 214 ASP A C 1
ATOM 1663 O O . ASP A 1 214 ? -8.225 -5.200 7.135 1.00 75.62 214 ASP A O 1
ATOM 1667 N N . LEU A 1 215 ? -6.418 -6.111 6.184 1.00 79.88 215 LEU A N 1
ATOM 1668 C CA . LEU A 1 215 ? -5.494 -5.735 7.253 1.00 79.88 215 LEU A CA 1
ATOM 1669 C C . LEU A 1 215 ? -4.869 -4.387 6.897 1.00 79.88 215 LEU A C 1
ATOM 1671 O O . LEU A 1 215 ? -3.692 -4.328 6.565 1.00 79.88 215 LEU A O 1
ATOM 1675 N N . ASN A 1 216 ? -5.647 -3.305 6.909 1.00 79.50 216 ASN A N 1
ATOM 1676 C CA . ASN A 1 216 ? -5.129 -1.987 6.536 1.00 79.50 216 ASN A CA 1
ATOM 1677 C C . ASN A 1 216 ? -3.983 -1.498 7.458 1.00 79.50 216 ASN A C 1
ATOM 1679 O O . ASN A 1 216 ? -3.781 -1.989 8.572 1.00 79.50 216 ASN A O 1
ATOM 1683 N N . HIS A 1 217 ? -3.255 -0.468 7.012 1.00 83.25 217 HIS A N 1
ATOM 1684 C CA . HIS A 1 217 ? -2.145 0.143 7.757 1.00 83.25 217 HIS A CA 1
ATOM 1685 C C . HIS A 1 217 ? -2.492 0.539 9.203 1.00 83.25 217 HIS A C 1
ATOM 1687 O O . HIS A 1 217 ? -1.637 0.429 10.080 1.00 83.25 217 HIS A O 1
ATOM 1693 N N . ARG A 1 218 ? -3.736 0.967 9.473 1.00 85.81 218 ARG A N 1
ATOM 1694 C CA . ARG A 1 218 ? -4.158 1.485 10.788 1.00 85.81 218 ARG A CA 1
ATOM 1695 C C . ARG A 1 218 ? -4.039 0.429 11.879 1.00 85.81 218 ARG A C 1
ATOM 1697 O O . ARG A 1 218 ? -3.681 0.763 13.003 1.00 85.81 218 ARG A O 1
ATOM 1704 N N . PHE A 1 219 ? -4.277 -0.838 11.536 1.00 86.88 219 PHE A N 1
ATOM 1705 C CA . PHE A 1 219 ? -4.083 -1.954 12.458 1.00 86.88 219 PHE A CA 1
ATOM 1706 C C . PHE A 1 219 ? -2.638 -2.002 12.982 1.00 86.88 219 PHE A C 1
ATOM 1708 O O . PHE A 1 219 ? -2.403 -2.106 14.183 1.00 86.88 219 PHE A O 1
ATOM 1715 N N . TYR A 1 220 ? -1.658 -1.856 12.089 1.00 87.50 220 TYR A N 1
ATOM 1716 C CA . TYR A 1 220 ? -0.241 -1.918 12.443 1.00 87.50 220 TYR A CA 1
ATOM 1717 C C . TYR A 1 220 ? 0.274 -0.639 13.101 1.00 87.50 220 TYR A C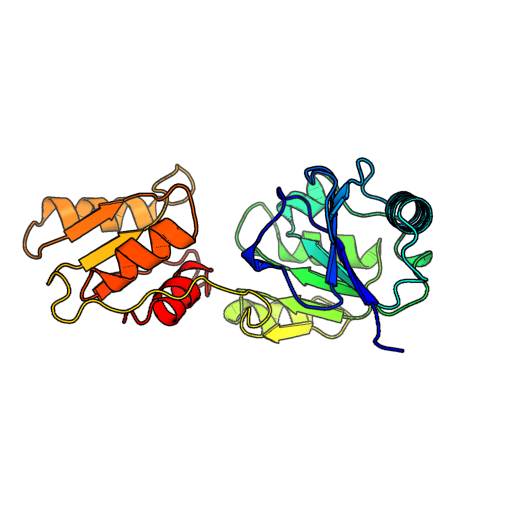 1
ATOM 1719 O O . TYR A 1 220 ? 1.108 -0.720 14.001 1.00 87.50 220 TYR A O 1
ATOM 1727 N N . GLU A 1 221 ? -0.235 0.526 12.702 1.00 89.69 221 GLU A N 1
ATOM 1728 C CA . GLU A 1 221 ? 0.096 1.798 13.350 1.00 89.69 221 GLU A CA 1
ATOM 1729 C C . GLU A 1 221 ? -0.348 1.824 14.817 1.00 89.69 221 GLU A C 1
ATOM 1731 O O . GLU A 1 221 ? 0.435 2.209 15.685 1.00 89.69 221 GLU A O 1
ATOM 1736 N N . ALA A 1 222 ? -1.575 1.376 15.106 1.00 91.38 222 ALA A N 1
ATOM 1737 C CA . ALA A 1 222 ? -2.089 1.306 16.472 1.00 91.38 222 ALA A CA 1
ATOM 1738 C C . ALA A 1 222 ? -1.231 0.373 17.340 1.00 91.38 222 ALA A C 1
ATOM 1740 O O . ALA A 1 222 ? -0.781 0.774 18.416 1.00 91.38 222 ALA A O 1
ATOM 1741 N N . MET A 1 223 ? -0.906 -0.823 16.832 1.00 90.44 223 MET A N 1
ATOM 1742 C CA . MET A 1 223 ? -0.012 -1.757 17.526 1.00 90.44 223 MET A CA 1
ATOM 1743 C C . MET A 1 223 ? 1.383 -1.160 17.763 1.00 90.44 223 MET A C 1
ATOM 1745 O O . MET A 1 223 ? 1.932 -1.293 18.856 1.00 90.44 223 MET A O 1
ATOM 1749 N N . ALA A 1 224 ? 1.962 -0.479 16.769 1.00 90.44 224 ALA A N 1
ATOM 1750 C CA . ALA A 1 224 ? 3.279 0.149 16.891 1.00 90.44 224 ALA A CA 1
ATOM 1751 C C . ALA A 1 224 ? 3.304 1.296 17.916 1.00 90.44 224 ALA A C 1
ATOM 1753 O O . ALA A 1 224 ? 4.314 1.490 18.597 1.00 90.44 224 ALA A O 1
ATOM 1754 N N . ALA A 1 225 ? 2.186 2.008 18.076 1.00 92.19 225 ALA A N 1
ATOM 1755 C CA . ALA A 1 225 ? 1.982 3.021 19.110 1.00 92.19 225 ALA A CA 1
ATOM 1756 C C . ALA A 1 225 ? 1.689 2.432 20.507 1.00 92.19 225 ALA A C 1
ATOM 1758 O O . ALA A 1 225 ? 1.479 3.177 21.465 1.00 92.19 225 ALA A O 1
ATOM 1759 N N . GLY A 1 226 ? 1.650 1.100 20.641 1.00 89.94 226 GLY A N 1
ATOM 1760 C CA . GLY A 1 226 ? 1.319 0.416 21.890 1.00 89.94 226 GLY A CA 1
ATOM 1761 C C . GLY A 1 226 ? -0.157 0.540 22.268 1.00 89.94 226 GLY A C 1
ATOM 1762 O O . GLY A 1 226 ? -0.493 0.479 23.453 1.00 89.94 226 GLY A O 1
ATOM 1763 N N . ALA A 1 227 ? -1.037 0.768 21.292 1.00 90.12 227 ALA A N 1
ATOM 1764 C CA . ALA A 1 227 ? -2.472 0.847 21.504 1.00 90.12 227 ALA A CA 1
ATOM 1765 C C . ALA A 1 227 ? -3.180 -0.483 21.201 1.00 90.12 227 ALA A C 1
ATOM 1767 O O . ALA A 1 227 ? -2.812 -1.147 20.230 1.00 90.12 227 ALA A O 1
ATOM 1768 N N . PRO A 1 228 ? -4.162 -0.880 22.034 1.00 82.38 228 PRO A N 1
ATOM 1769 C CA . PRO A 1 228 ? -5.044 -2.004 21.754 1.00 82.38 228 PRO A CA 1
ATOM 1770 C C . PRO A 1 228 ? -6.194 -1.621 20.811 1.00 82.38 228 PRO A C 1
ATOM 1772 O O . PRO A 1 228 ? -6.615 -0.435 20.800 1.00 82.38 228 PRO A O 1
#

pLDDT: mean 90.29, std 8.28, range [50.03, 98.0]

Nearest PDB structures (foldseek):
  8jjn-assembly3_B  TM=5.570E-01  e=2.759E-02  Variovorax paradoxus
  3ez4-assembly1_H  TM=5.803E-01  e=3.352E-01  Burkholderia pseudomallei
  5vae-assembly1_A  TM=5.278E-01  e=2.993E-01  Streptococcus gordonii
  6lnw-assembly1_A  TM=4.718E-01  e=6.624E-01  Streptococcus pneumoniae TIGR4
  2fmo-assembly1_A  TM=3.313E-01  e=1.840E+00  Escherichia coli